Protein AF-A0A7S2DPK4-F1 (afdb_monomer)

Sol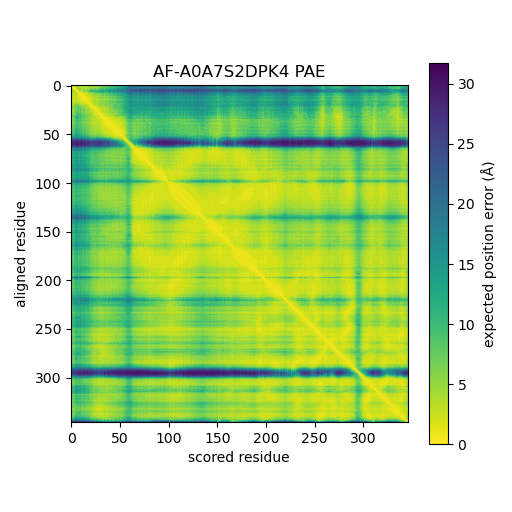vent-accessible surface area (backbone atoms only — not comparable to full-atom values): 19590 Å² total; per-residue (Å²): 140,78,86,80,90,65,95,48,69,67,55,52,49,59,52,57,72,69,49,71,96,72,78,61,48,57,81,68,43,27,48,73,52,54,60,55,54,51,52,50,53,53,50,52,51,54,53,50,52,53,63,71,68,50,72,92,83,77,73,100,57,101,62,86,47,72,63,55,56,39,48,53,51,42,53,56,50,60,76,66,53,75,80,84,76,51,73,64,63,52,53,53,33,38,49,74,76,66,35,92,38,50,56,48,49,46,50,51,55,49,50,57,51,48,42,54,38,52,50,52,51,51,52,51,49,51,51,41,53,35,28,74,70,69,76,42,80,82,41,75,70,44,49,45,37,55,53,22,50,63,71,41,29,63,31,68,74,56,34,68,68,58,73,55,86,49,72,24,36,68,60,42,49,50,51,53,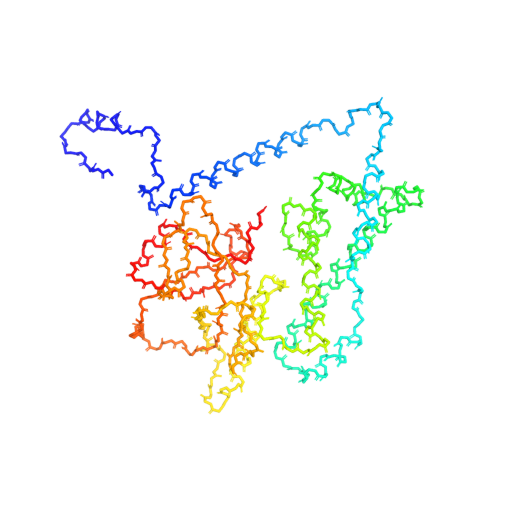46,52,26,49,48,55,55,50,46,33,55,73,79,37,85,65,38,58,40,55,53,58,54,43,90,53,50,53,62,45,53,52,21,40,38,52,50,36,29,60,74,37,50,91,74,65,51,52,70,89,51,41,39,81,39,48,47,73,45,85,46,47,71,92,72,56,83,66,48,58,100,63,43,44,31,31,35,64,36,28,24,32,55,27,27,65,36,67,90,79,62,26,58,40,80,44,57,90,87,49,63,66,28,71,42,54,24,31,39,40,31,57,37,70,60,76,89,64,95,72,75,95,63,79,54,58,31,79,31,48,26,21,53,31,73,65,83,42,81,91,30,51,60,52,70,40,54,38,42,31,90,65,64,51,66,57,45,59,46,26,59,40,29,36,22,34,34,89,61,96

Sequence (346 aa):
YRIPVGHEVEAYRKYIERLPLIDAPALFGLHANADIVFRTRQTAMVLGTVLDVQPKQGGGGGGETREDVVLRMVKGLQSKLPTNYKADDVREAIKRLGGAKPLNICLQQEVDRLQKVLSVVRASLSNLSLAIAGTIVMSPDVTDALDKLFMARVPASWTKVSQLDAPNTGVWFTNIVQRADQLTSWLVQGRPATFWLTGFFNPQGFLTANRQEVCRKHAKESWALDDVINASDVLRQEKEEVRKGPDEGCYFHGLYLEGAKWDKAGNKLADSDPKVLFAPLPVLHVTGQLAPVGGGGGGAPTYKCPCYKNPKRTGLNFIFPVELRTEEAPSKWILRGVCLLTSTDS

Secondary structure (DSSP, 8-state):
------SSHHHHHHHHHTS-SS--GGGGT--THHHHHHHHHHHHHHHHHHHHHS-SS---SSS--HHHHHHHHHHHHHHHPPPPPPHHHHHHHHHHTTSS-HHHHHHHHHHHHHHHHHHHHHHHHHHHHHHHTTSS---HHHHHHHHHHHTTPPPHHHHHHH----SSHHHHHHHHHHHHHHHHHHHHH-S-SEEEGGG-S-HHHHHHHHHHHHHHHTGGGT--GGGEEEEEEE-S--GGG--S--SSSEEEE-EEEESEEEETTTTEEEEPPTT--EEEE-PEEEEEEEPPSSS--SPPPEEEEEEESSS---GGGEEEEEEEE-SS-HHHHHHTT-EEES----

Nearest PDB structures (foldseek):
  8glv-assembly1_Kg  TM=9.350E-01  e=1.514E-25  Chlamydomonas reinhardtii
  8j07-assembly1_k9  TM=9.226E-01  e=1.985E-25  Homo sapiens
  7k5b-assembly1_C  TM=9.130E-01  e=2.117E-21  Tetrahymena thermophila
  8bx8-assembly1_B  TM=8.820E-01  e=2.931E-21  Tetrahymena thermophila
  7k5b-assembly1_B  TM=8.820E-01  e=2.931E-21  Tetrahymena thermophila

Mean predicted aligned error: 6.8 Å

Radius of gyration: 25.05 Å; Cα contacts (8 Å, |Δi|>4): 480; chains: 1; bounding box: 71×51×76 Å

Structure (mmCIF, N/CA/C/O backbone):
data_AF-A0A7S2DPK4-F1
#
_entry.id   AF-A0A7S2DPK4-F1
#
loop_
_atom_site.group_PDB
_atom_site.id
_atom_site.type_symbol
_atom_site.label_atom_id
_atom_site.label_alt_id
_atom_site.label_comp_id
_atom_site.label_asym_id
_atom_site.label_entity_id
_atom_site.label_seq_id
_atom_site.pdbx_PDB_ins_code
_atom_site.Cartn_x
_atom_site.Cartn_y
_atom_site.Cartn_z
_atom_site.occupancy
_atom_site.B_iso_or_equiv
_atom_site.auth_seq_id
_atom_site.auth_comp_id
_atom_site.auth_asym_id
_atom_site.auth_atom_id
_atom_site.pdbx_PDB_model_num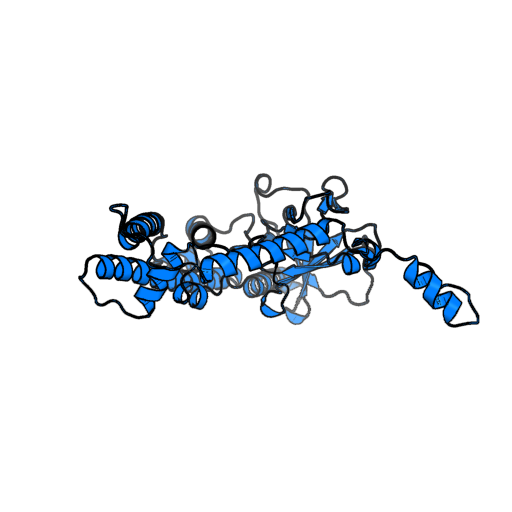
ATOM 1 N N . TYR A 1 1 ? 2.075 10.903 -36.196 1.00 83.31 1 TYR A N 1
ATOM 2 C CA . TYR A 1 1 ? 2.036 11.897 -37.292 1.00 83.31 1 TYR A CA 1
ATOM 3 C C . TYR A 1 1 ? 3.377 11.975 -37.999 1.00 83.31 1 TYR A C 1
ATOM 5 O O . TYR A 1 1 ? 4.357 11.481 -37.456 1.00 83.31 1 TYR A O 1
ATOM 13 N N . ARG A 1 2 ? 3.425 12.537 -39.211 1.00 83.62 2 ARG A N 1
ATOM 14 C CA . ARG A 1 2 ? 4.673 12.801 -39.952 1.00 83.62 2 ARG A CA 1
ATOM 15 C C . ARG A 1 2 ? 4.959 14.301 -39.984 1.00 83.62 2 ARG A C 1
ATOM 17 O O . ARG A 1 2 ? 4.024 15.089 -39.847 1.00 83.62 2 ARG A O 1
ATOM 24 N N . ILE A 1 3 ? 6.220 14.678 -40.172 1.00 83.88 3 ILE A N 1
ATOM 25 C CA . ILE A 1 3 ? 6.599 16.073 -40.418 1.00 83.88 3 ILE A CA 1
ATOM 26 C C . ILE A 1 3 ? 6.214 16.393 -41.873 1.00 83.88 3 ILE A C 1
ATOM 28 O O . ILE A 1 3 ? 6.704 15.703 -42.772 1.00 83.88 3 ILE A O 1
ATOM 32 N N . PRO A 1 4 ? 5.305 17.353 -42.130 1.00 85.44 4 PRO A N 1
ATOM 33 C CA . PRO A 1 4 ? 4.956 17.733 -43.493 1.00 85.44 4 PRO A CA 1
ATOM 34 C C . PRO A 1 4 ? 6.155 18.401 -44.173 1.00 85.44 4 PRO A C 1
ATOM 36 O O . PRO A 1 4 ? 6.870 19.188 -43.557 1.00 85.44 4 PRO A O 1
ATOM 39 N N . VAL A 1 5 ? 6.369 18.082 -45.448 1.00 82.94 5 VAL A N 1
ATOM 40 C CA . VAL A 1 5 ? 7.431 18.685 -46.260 1.00 82.94 5 VAL A CA 1
ATOM 41 C C . VAL A 1 5 ? 6.814 19.828 -47.057 1.00 82.94 5 VAL A C 1
ATOM 43 O O . VAL A 1 5 ? 5.992 19.596 -47.942 1.00 82.94 5 VAL A O 1
ATOM 46 N N . GLY A 1 6 ? 7.179 21.061 -46.716 1.00 80.88 6 GLY A N 1
ATOM 47 C CA . GLY A 1 6 ? 6.708 22.264 -47.396 1.00 80.88 6 GLY A CA 1
ATOM 48 C C . GLY A 1 6 ? 7.681 23.427 -47.224 1.00 80.88 6 GLY A C 1
ATOM 49 O O . GLY A 1 6 ? 8.398 23.505 -46.228 1.00 80.88 6 GLY A O 1
ATOM 50 N N . HIS A 1 7 ? 7.706 24.334 -48.198 1.00 84.88 7 HIS A N 1
ATOM 51 C CA . HIS A 1 7 ? 8.547 25.538 -48.164 1.00 84.88 7 HIS A CA 1
ATOM 52 C C . HIS A 1 7 ? 7.780 26.787 -47.699 1.00 84.88 7 HIS A C 1
ATOM 54 O O . HIS A 1 7 ? 8.395 27.798 -47.378 1.00 84.88 7 HIS A O 1
ATOM 60 N N . GLU A 1 8 ? 6.448 26.706 -47.612 1.00 90.44 8 GLU A N 1
ATOM 61 C CA . GLU A 1 8 ? 5.562 27.813 -47.244 1.00 90.44 8 GLU A CA 1
ATOM 62 C C . GLU A 1 8 ? 4.713 27.469 -46.017 1.00 90.44 8 GLU A C 1
ATOM 64 O O . GLU A 1 8 ? 4.249 26.336 -45.864 1.00 90.44 8 GLU A O 1
ATOM 69 N N . VAL A 1 9 ? 4.455 28.470 -45.169 1.00 88.88 9 VAL A N 1
ATOM 70 C CA . VAL A 1 9 ? 3.669 28.342 -43.925 1.00 88.88 9 VAL A CA 1
ATOM 71 C C . VAL A 1 9 ? 2.278 27.752 -44.180 1.00 88.88 9 VAL A C 1
ATOM 73 O O . VAL A 1 9 ? 1.792 26.936 -43.397 1.00 88.88 9 VAL A O 1
ATOM 76 N N . GLU A 1 10 ? 1.660 28.100 -45.307 1.00 90.38 10 GLU A N 1
ATOM 77 C CA . GLU A 1 10 ? 0.320 27.642 -45.676 1.00 90.38 10 GLU A CA 1
ATOM 78 C C . GLU A 1 10 ? 0.244 26.115 -45.861 1.00 90.38 10 GLU A C 1
ATOM 80 O O . GLU A 1 10 ? -0.764 25.489 -45.530 1.00 90.38 10 GLU A O 1
ATOM 85 N N . ALA A 1 11 ? 1.331 25.482 -46.317 1.00 85.62 11 ALA A N 1
ATOM 86 C CA . ALA A 1 11 ? 1.405 24.028 -46.444 1.00 85.62 11 ALA A CA 1
ATOM 87 C C . ALA A 1 11 ? 1.412 23.332 -45.070 1.00 85.62 11 ALA A C 1
ATOM 89 O O . ALA A 1 11 ? 0.744 22.311 -44.890 1.00 85.62 11 ALA A O 1
ATOM 90 N N . TYR A 1 12 ? 2.109 23.910 -44.084 1.00 89.75 12 TYR A N 1
ATOM 91 C CA . TYR A 1 12 ? 2.095 23.423 -42.701 1.00 89.75 12 TYR A CA 1
ATOM 92 C C . TYR A 1 12 ? 0.719 23.620 -42.060 1.00 89.75 12 TYR A C 1
ATOM 94 O O . TYR A 1 12 ? 0.207 22.703 -41.419 1.00 89.75 12 TYR A O 1
ATOM 102 N N . ARG A 1 13 ? 0.083 24.778 -42.288 1.00 90.12 13 ARG A N 1
ATOM 103 C CA . ARG A 1 13 ? -1.250 25.093 -41.756 1.00 90.12 13 ARG A CA 1
ATOM 104 C C . ARG A 1 13 ? -2.314 24.121 -42.263 1.00 90.12 13 ARG A C 1
ATOM 106 O O . ARG A 1 13 ? -2.993 23.495 -41.455 1.00 90.12 13 ARG A O 1
ATOM 113 N N . LYS A 1 14 ? -2.374 23.896 -43.580 1.00 89.38 14 LYS A N 1
ATOM 114 C CA . LYS A 1 14 ? -3.298 22.925 -44.192 1.00 89.38 14 LYS A CA 1
ATOM 115 C C . LYS A 1 14 ? -3.069 21.495 -43.709 1.00 89.38 14 LYS A C 1
ATOM 117 O O . LYS A 1 14 ? -4.009 20.707 -43.686 1.00 89.38 14 LYS A O 1
ATOM 122 N N . TYR A 1 15 ? -1.837 21.127 -43.353 1.00 89.31 15 TYR A N 1
ATOM 123 C CA . TYR A 1 15 ? -1.561 19.815 -42.770 1.00 89.31 15 TYR A CA 1
ATOM 124 C C . TYR A 1 15 ? -2.069 19.713 -41.327 1.00 89.31 15 TYR A C 1
ATOM 126 O O . TYR A 1 15 ? -2.700 18.715 -40.993 1.00 89.31 15 TYR A O 1
ATOM 134 N N . ILE A 1 16 ? -1.849 20.741 -40.500 1.00 88.88 16 ILE A N 1
ATOM 135 C CA . ILE A 1 16 ? -2.359 20.795 -39.120 1.00 88.88 16 ILE A CA 1
ATOM 136 C C . ILE A 1 16 ? -3.891 20.749 -39.111 1.00 88.88 16 ILE A C 1
ATOM 138 O O . ILE A 1 16 ? -4.466 19.991 -38.341 1.00 88.88 16 ILE A O 1
ATOM 142 N N . GLU A 1 17 ? -4.553 21.479 -40.011 1.00 90.19 17 GLU A N 1
ATOM 143 C CA . GLU A 1 17 ? -6.020 21.487 -40.137 1.00 90.19 17 GLU A CA 1
ATOM 144 C C . GLU A 1 17 ? -6.612 20.129 -40.552 1.00 90.19 17 GLU A C 1
ATOM 146 O O . GLU A 1 17 ? -7.790 19.872 -40.315 1.00 90.19 17 GLU A O 1
ATOM 151 N N . ARG A 1 18 ? -5.812 19.235 -41.151 1.00 88.50 18 ARG A N 1
ATOM 152 C CA . ARG A 1 18 ? -6.227 17.856 -41.471 1.00 88.50 18 ARG A CA 1
ATOM 153 C C . ARG A 1 18 ? -6.086 16.895 -40.294 1.00 88.50 18 ARG A C 1
ATOM 155 O O . ARG A 1 18 ? -6.581 15.771 -40.386 1.00 88.50 18 ARG A O 1
ATOM 162 N N . LEU A 1 19 ? -5.371 17.276 -39.236 1.00 89.31 19 LEU A N 1
ATOM 163 C CA . LEU A 1 19 ? -5.224 16.431 -38.058 1.00 89.31 19 LEU A CA 1
ATOM 164 C C . LEU A 1 19 ? -6.539 16.409 -37.266 1.00 89.31 19 LEU A C 1
ATOM 166 O O . LEU A 1 19 ? -7.262 17.407 -37.232 1.00 89.31 19 LEU A O 1
ATOM 170 N N . PRO A 1 20 ? -6.881 15.273 -36.638 1.00 88.31 20 PRO A N 1
ATOM 171 C CA . PRO A 1 20 ? -8.062 15.206 -35.795 1.00 88.31 20 PRO A CA 1
ATOM 172 C C . PRO A 1 20 ? -7.923 16.168 -34.610 1.00 88.31 20 PRO A C 1
ATOM 174 O O . PRO A 1 20 ? -6.847 16.325 -34.043 1.00 88.31 20 PRO A O 1
ATOM 177 N N . LEU A 1 21 ? -9.039 16.774 -34.198 1.00 85.88 21 LEU A N 1
ATOM 178 C CA . LEU A 1 21 ? -9.075 17.656 -33.025 1.00 85.88 21 LEU A CA 1
ATOM 179 C C . LEU A 1 21 ? -8.808 16.896 -31.711 1.00 85.88 21 LEU A C 1
ATOM 181 O O . LEU A 1 21 ? -8.413 17.490 -30.713 1.00 85.88 21 LEU A O 1
ATOM 185 N N . ILE A 1 22 ? -9.062 15.583 -31.710 1.00 84.06 22 ILE A N 1
ATOM 186 C CA . ILE A 1 22 ? -8.881 14.696 -30.561 1.00 84.06 22 ILE A CA 1
ATOM 187 C C . ILE A 1 22 ? -7.875 13.614 -30.948 1.00 84.06 22 ILE A C 1
ATOM 189 O O . ILE A 1 22 ? -8.163 12.750 -31.778 1.00 84.06 22 ILE A O 1
ATOM 193 N N . ASP A 1 23 ? -6.708 13.656 -30.313 1.00 86.50 23 ASP A N 1
ATOM 194 C CA . ASP A 1 23 ? -5.660 12.656 -30.481 1.00 86.50 23 ASP A CA 1
ATOM 195 C C . ASP A 1 23 ? -5.949 11.387 -29.671 1.00 86.50 23 ASP A C 1
ATOM 197 O O . ASP A 1 23 ? -6.423 11.432 -28.534 1.00 86.50 23 ASP A O 1
ATOM 201 N N . ALA A 1 24 ? -5.604 10.229 -30.236 1.00 85.31 24 ALA A N 1
ATOM 202 C CA . ALA A 1 24 ? -5.663 8.968 -29.506 1.00 85.31 24 ALA A CA 1
ATOM 203 C C . ALA A 1 24 ? -4.522 8.882 -28.468 1.00 85.31 24 ALA A C 1
ATOM 205 O O . ALA A 1 24 ? -3.383 9.226 -28.798 1.00 85.31 24 ALA A O 1
ATOM 206 N N . PRO A 1 25 ? -4.751 8.315 -27.263 1.00 84.69 25 PRO A N 1
ATOM 207 C CA . PRO A 1 25 ? -3.709 8.170 -26.237 1.00 84.69 25 PRO A CA 1
ATOM 208 C C . PRO A 1 25 ? -2.442 7.448 -26.723 1.00 84.69 25 PRO A C 1
ATOM 210 O O . PRO A 1 25 ? -1.331 7.782 -26.310 1.00 84.69 25 PRO A O 1
ATOM 213 N N . ALA A 1 26 ? -2.599 6.507 -27.659 1.00 83.19 26 ALA A N 1
ATOM 214 C CA . ALA A 1 26 ? -1.501 5.747 -28.253 1.00 83.19 26 ALA A CA 1
ATOM 215 C C . ALA A 1 26 ? -0.447 6.627 -28.947 1.00 83.19 26 ALA A C 1
ATOM 217 O O . ALA A 1 26 ? 0.719 6.244 -29.001 1.00 83.19 26 ALA A O 1
ATOM 218 N N . LEU A 1 27 ? -0.825 7.816 -29.434 1.00 84.38 27 LEU A N 1
ATOM 219 C CA . LEU A 1 27 ? 0.109 8.769 -30.038 1.00 84.38 27 LEU A CA 1
ATOM 220 C C . LEU A 1 27 ? 1.163 9.257 -29.034 1.00 84.38 27 LEU A C 1
ATOM 222 O O . LEU A 1 27 ? 2.311 9.488 -29.404 1.00 84.38 27 LEU A O 1
ATOM 226 N N . PHE A 1 28 ? 0.780 9.363 -27.764 1.00 84.12 28 PHE A N 1
ATOM 227 C CA . PHE A 1 28 ? 1.659 9.743 -26.659 1.00 84.12 28 PHE A CA 1
ATOM 228 C C . PHE A 1 28 ? 2.330 8.525 -26.007 1.00 84.12 28 PHE A C 1
ATOM 230 O O . PHE A 1 28 ? 2.948 8.644 -24.954 1.00 84.12 28 PHE A O 1
ATOM 237 N N . GLY A 1 29 ? 2.188 7.339 -26.609 1.00 82.56 29 GLY A N 1
ATOM 238 C CA . GLY A 1 29 ? 2.663 6.074 -26.054 1.00 82.56 29 GLY A CA 1
ATOM 239 C C . GLY A 1 29 ? 1.836 5.559 -24.872 1.00 82.56 29 GLY A C 1
ATOM 240 O O . GLY A 1 29 ? 2.237 4.585 -24.239 1.00 82.56 29 GLY A O 1
ATOM 241 N N . LEU A 1 30 ? 0.677 6.166 -24.590 1.00 84.69 30 LEU A N 1
ATOM 242 C CA . LEU A 1 30 ? -0.237 5.731 -23.538 1.00 84.69 30 LEU A CA 1
ATOM 243 C C . LEU A 1 30 ? -1.149 4.603 -24.024 1.00 84.69 30 LEU A C 1
ATOM 245 O O . LEU A 1 30 ? -1.501 4.502 -25.200 1.00 84.69 30 LEU A O 1
ATOM 249 N N . HIS A 1 31 ? -1.593 3.764 -23.092 1.00 86.38 31 HIS A N 1
ATOM 250 C CA . HIS A 1 31 ? -2.619 2.772 -23.388 1.00 86.38 31 HIS A CA 1
ATOM 251 C C . HIS A 1 31 ? -3.993 3.436 -23.598 1.00 86.38 31 HIS A C 1
ATOM 253 O O . HIS A 1 31 ? -4.288 4.463 -22.988 1.00 86.38 31 HIS A O 1
ATOM 259 N N . ALA A 1 32 ? -4.877 2.818 -24.391 1.00 85.06 32 ALA A N 1
ATOM 260 C CA . ALA A 1 32 ? -6.233 3.327 -24.642 1.00 85.06 32 ALA A CA 1
ATOM 261 C C . ALA A 1 32 ? -7.056 3.530 -23.353 1.00 85.06 32 ALA A C 1
ATOM 263 O O . ALA A 1 32 ? -7.917 4.405 -23.288 1.00 85.06 32 ALA A O 1
ATOM 264 N N . ASN A 1 33 ? -6.743 2.774 -22.296 1.00 86.00 33 ASN A N 1
ATOM 265 C CA . ASN A 1 33 ? -7.384 2.911 -20.986 1.00 86.00 33 ASN A CA 1
ATOM 266 C C . ASN A 1 33 ? -7.117 4.273 -20.312 1.00 86.00 33 ASN A C 1
ATOM 268 O O . ASN A 1 33 ? -7.876 4.650 -19.422 1.00 86.00 33 ASN A O 1
ATOM 272 N N . ALA A 1 34 ? -6.096 5.031 -20.732 1.00 84.19 34 ALA A N 1
ATOM 273 C CA . ALA A 1 34 ? -5.800 6.349 -20.170 1.00 84.19 34 ALA A CA 1
ATOM 274 C C . ALA A 1 34 ? -6.971 7.338 -20.332 1.00 84.19 34 ALA A C 1
ATOM 276 O O . ALA A 1 34 ? -7.247 8.109 -19.414 1.00 84.19 34 ALA A O 1
ATOM 277 N N . ASP A 1 35 ? -7.708 7.270 -21.448 1.00 85.31 35 ASP A N 1
ATOM 278 C CA . ASP A 1 35 ? -8.891 8.118 -21.664 1.00 85.31 35 ASP A CA 1
ATOM 279 C C . ASP A 1 35 ? -10.019 7.776 -20.671 1.00 85.31 35 ASP A C 1
ATOM 281 O O . ASP A 1 35 ? -10.666 8.662 -20.113 1.00 85.31 35 ASP A O 1
ATOM 285 N N . ILE A 1 36 ? -10.201 6.486 -20.357 1.00 85.94 36 ILE A N 1
ATOM 286 C CA . ILE A 1 36 ? -11.184 6.025 -19.363 1.00 85.94 36 ILE A CA 1
ATOM 287 C C . ILE A 1 36 ? -10.830 6.563 -17.970 1.00 85.94 36 ILE A C 1
ATOM 289 O O . ILE A 1 36 ? -11.705 7.086 -17.276 1.00 85.94 36 ILE A O 1
ATOM 293 N N . VAL A 1 37 ? -9.558 6.469 -17.562 1.00 83.31 37 VAL A N 1
ATOM 294 C CA . VAL A 1 37 ? -9.079 7.005 -16.272 1.00 83.31 37 VAL A CA 1
ATOM 295 C C . VAL A 1 37 ? -9.333 8.509 -16.185 1.00 83.31 37 VAL A C 1
ATOM 297 O O . VAL A 1 37 ? -9.884 8.989 -15.191 1.00 83.31 37 VAL A O 1
ATOM 300 N N . PHE A 1 38 ? -8.982 9.250 -17.240 1.00 85.06 38 PHE A N 1
ATOM 301 C CA . PHE A 1 38 ? -9.178 10.695 -17.303 1.00 85.06 38 PHE A CA 1
ATOM 302 C C . PHE A 1 38 ? -10.658 11.078 -17.145 1.00 85.06 38 PHE A C 1
ATOM 304 O O . PHE A 1 38 ? -11.005 11.858 -16.253 1.00 85.06 38 PHE A O 1
ATOM 311 N N . ARG A 1 39 ? -11.549 10.463 -17.935 1.00 86.81 39 ARG A N 1
ATOM 312 C CA . ARG A 1 39 ? -12.997 10.734 -17.880 1.00 86.81 39 ARG A CA 1
ATOM 313 C C . ARG A 1 39 ? -13.620 10.341 -16.544 1.00 86.81 39 ARG A C 1
ATOM 315 O O . ARG A 1 39 ? -14.474 11.064 -16.031 1.00 86.81 39 ARG A O 1
ATOM 322 N N . THR A 1 40 ? -13.177 9.232 -15.953 1.00 87.06 40 THR A N 1
ATOM 323 C CA . THR A 1 40 ? -13.655 8.773 -14.638 1.00 87.06 40 THR A CA 1
ATOM 324 C C . THR A 1 40 ? -13.290 9.782 -13.553 1.00 87.06 40 THR A C 1
ATOM 326 O O . THR A 1 40 ? -14.142 10.171 -12.757 1.00 87.06 40 THR A O 1
ATOM 329 N N . ARG A 1 41 ? -12.050 10.287 -13.563 1.00 85.06 41 ARG A N 1
ATOM 330 C CA . ARG A 1 41 ? -11.595 11.308 -12.611 1.00 85.06 41 ARG A CA 1
ATOM 331 C C . ARG A 1 41 ? -12.337 12.632 -12.779 1.00 85.06 41 ARG A C 1
ATOM 333 O O . ARG A 1 41 ? -12.717 13.241 -11.781 1.00 85.06 41 ARG A O 1
ATOM 340 N N . GLN A 1 42 ? -12.565 13.068 -14.017 1.00 88.00 42 GLN A N 1
ATOM 341 C CA . GLN A 1 42 ? -13.338 14.281 -14.291 1.00 88.00 42 GLN A CA 1
ATOM 342 C C . GLN A 1 42 ? -14.787 14.136 -13.805 1.00 88.00 42 GLN A C 1
ATOM 344 O O . GLN A 1 42 ? -15.310 15.035 -13.154 1.00 88.00 42 GLN A O 1
ATOM 349 N N . THR A 1 43 ? -15.408 12.979 -14.044 1.00 90.38 43 THR A N 1
ATOM 350 C CA . THR A 1 43 ? -16.770 12.682 -13.574 1.00 90.38 43 THR A CA 1
ATOM 351 C C . THR A 1 43 ? -16.844 12.685 -12.048 1.00 90.38 43 THR A C 1
ATOM 353 O O . THR A 1 43 ? -17.727 13.323 -11.480 1.00 90.38 43 THR A O 1
ATOM 356 N N . ALA A 1 44 ? -15.890 12.041 -11.369 1.00 86.38 44 ALA A N 1
ATOM 357 C CA . ALA A 1 44 ? -15.819 12.031 -9.910 1.00 86.38 44 ALA A CA 1
ATOM 358 C C . ALA A 1 44 ? -15.660 13.445 -9.325 1.00 86.38 44 ALA A C 1
ATOM 360 O O . ALA A 1 44 ? -16.290 13.768 -8.321 1.00 86.38 44 ALA A O 1
ATOM 361 N N . MET A 1 45 ? -14.866 14.304 -9.975 1.00 87.56 45 MET A N 1
ATOM 362 C CA . MET A 1 45 ? -14.706 15.704 -9.575 1.00 87.56 45 MET A CA 1
ATOM 363 C C . MET A 1 45 ? -16.024 16.476 -9.688 1.00 87.56 45 MET A C 1
ATOM 365 O O . MET A 1 45 ? -16.427 17.126 -8.728 1.00 87.56 45 MET A O 1
ATOM 369 N N . VAL A 1 46 ? -16.724 16.349 -10.821 1.00 92.38 46 VAL A N 1
ATOM 370 C CA . VAL A 1 46 ? -18.023 17.005 -11.044 1.00 92.38 46 VAL A CA 1
ATOM 371 C C . VAL A 1 46 ? -19.057 16.539 -10.018 1.00 92.38 46 VAL A C 1
ATOM 373 O O . VAL A 1 46 ? -19.699 17.369 -9.379 1.00 92.38 46 VAL A O 1
ATOM 376 N N . LEU A 1 47 ? -19.190 15.226 -9.808 1.00 89.19 47 LEU A N 1
ATOM 377 C CA . LEU A 1 47 ? -20.120 14.671 -8.819 1.00 89.19 47 LEU A CA 1
ATOM 378 C C . LEU A 1 47 ? -19.776 15.117 -7.392 1.00 89.19 47 LEU A C 1
ATOM 380 O O . LEU A 1 47 ? -20.674 15.436 -6.616 1.00 89.19 47 LEU A O 1
ATOM 384 N N . GLY A 1 48 ? -18.484 15.189 -7.056 1.00 85.38 48 GLY A N 1
ATOM 385 C CA . GLY A 1 48 ? -18.015 15.717 -5.777 1.00 85.38 48 GLY A CA 1
ATOM 386 C C . GLY A 1 48 ? -18.456 17.163 -5.550 1.00 85.38 48 GLY A C 1
ATOM 387 O O . GLY A 1 48 ? -19.009 17.469 -4.496 1.00 85.38 48 GLY A O 1
ATOM 388 N N . THR A 1 49 ? -18.297 18.026 -6.559 1.00 87.62 49 THR A N 1
ATOM 389 C CA . THR A 1 49 ? -18.752 19.423 -6.501 1.00 87.62 49 THR A CA 1
ATOM 390 C C . THR A 1 49 ? -20.270 19.531 -6.360 1.00 87.62 49 THR A C 1
ATOM 392 O O . THR A 1 49 ? -20.745 20.344 -5.572 1.00 87.62 49 THR A O 1
ATOM 395 N N . VAL A 1 50 ? -21.042 18.699 -7.066 1.00 88.12 50 VAL A N 1
ATOM 396 C CA . VAL A 1 50 ? -22.510 18.678 -6.935 1.00 88.12 50 VAL A CA 1
ATOM 397 C C . VAL A 1 50 ? -22.930 18.340 -5.502 1.00 88.12 50 VAL A C 1
ATOM 399 O O . VAL A 1 50 ? -23.767 19.038 -4.932 1.00 88.12 50 VAL A O 1
ATOM 402 N N . LEU A 1 51 ? -22.314 17.319 -4.896 1.00 83.19 51 LEU A N 1
ATOM 403 C CA . LEU A 1 51 ? -22.584 16.935 -3.506 1.00 83.19 51 LEU A CA 1
ATOM 404 C C . LEU A 1 51 ? -22.193 18.026 -2.501 1.00 83.19 51 LEU A C 1
ATOM 406 O O . LEU A 1 51 ? -22.859 18.179 -1.481 1.00 83.19 51 LEU A O 1
ATOM 410 N N . ASP A 1 52 ? -21.127 18.781 -2.773 1.00 81.19 52 ASP A N 1
ATOM 411 C CA . ASP A 1 52 ? -20.664 19.856 -1.888 1.00 81.19 52 ASP A CA 1
ATOM 412 C C . ASP A 1 52 ? -21.582 21.094 -1.921 1.00 81.19 52 ASP A C 1
ATOM 414 O O . ASP A 1 52 ? -21.674 21.809 -0.923 1.00 81.19 52 ASP A O 1
ATOM 418 N N . VAL A 1 53 ? -22.274 21.340 -3.041 1.00 85.44 53 VAL A N 1
ATOM 419 C CA . VAL A 1 53 ? -23.207 22.473 -3.221 1.00 85.44 53 VAL A CA 1
ATOM 420 C C . VAL A 1 53 ? -24.637 22.132 -2.773 1.00 85.44 53 VAL A C 1
ATOM 422 O O . VAL A 1 53 ? -25.448 23.032 -2.550 1.00 85.44 53 VAL A O 1
ATOM 425 N N . GLN A 1 54 ? -24.968 20.849 -2.608 1.00 79.19 54 GLN A N 1
ATOM 426 C CA . GLN A 1 54 ? -26.310 20.424 -2.211 1.00 79.19 54 GLN A CA 1
ATOM 427 C C . GLN A 1 54 ? -26.686 20.978 -0.816 1.00 79.19 54 GLN A C 1
ATOM 429 O O . GLN A 1 54 ? -25.908 20.835 0.133 1.00 79.19 54 GLN A O 1
ATOM 434 N N . PRO A 1 55 ? -27.877 21.594 -0.643 1.00 74.88 55 PRO A N 1
ATOM 435 C CA . PRO A 1 55 ? -28.300 22.130 0.647 1.00 74.88 55 PRO A CA 1
ATOM 436 C C . PRO A 1 55 ? -28.384 21.016 1.697 1.00 74.88 55 PRO A C 1
ATOM 438 O O . PRO A 1 55 ? -29.178 20.084 1.583 1.00 74.88 55 PRO A O 1
ATOM 441 N N . LYS A 1 56 ? -27.557 21.134 2.742 1.00 67.12 56 LYS A N 1
ATOM 442 C CA . LYS A 1 56 ? -27.427 20.141 3.826 1.00 67.12 56 LYS A CA 1
ATOM 443 C C . LYS A 1 56 ? -28.641 20.086 4.766 1.00 67.12 56 LYS A C 1
ATOM 445 O O . LYS A 1 56 ? -28.779 19.137 5.530 1.00 67.12 56 LYS A O 1
ATOM 450 N N . GLN A 1 57 ? -29.504 21.100 4.712 1.00 57.97 57 GLN A N 1
ATOM 451 C CA . GLN A 1 57 ? -30.794 21.179 5.398 1.00 57.97 57 GLN A CA 1
ATOM 452 C C . GLN A 1 57 ? -31.868 21.437 4.340 1.00 57.97 57 GLN A C 1
ATOM 454 O O . GLN A 1 57 ? -32.152 22.577 3.987 1.00 57.97 57 GLN A O 1
ATOM 459 N N . GLY A 1 58 ? -32.418 20.369 3.772 1.00 48.69 58 GLY A N 1
ATOM 460 C CA . GLY A 1 58 ? -33.412 20.458 2.707 1.00 48.69 58 GLY A CA 1
ATOM 461 C C . GLY A 1 58 ? -34.337 19.254 2.729 1.00 48.69 58 GLY A C 1
ATOM 462 O O . GLY A 1 58 ? -34.229 18.382 1.876 1.00 48.69 58 GLY A O 1
ATOM 463 N N . GLY A 1 59 ? -35.217 19.186 3.729 1.00 50.50 59 GLY A N 1
ATOM 464 C CA . GLY A 1 59 ? -36.236 18.141 3.817 1.00 50.50 59 GLY A CA 1
ATOM 465 C C . GLY A 1 59 ? -36.960 18.130 5.158 1.00 50.50 59 GLY A C 1
ATOM 466 O O . GLY A 1 59 ? -36.615 17.353 6.037 1.00 50.50 59 GLY A O 1
ATOM 467 N N . GLY A 1 60 ? -37.977 18.981 5.314 1.00 47.41 60 GLY A N 1
ATOM 468 C CA . GLY A 1 60 ? -38.925 18.942 6.435 1.00 47.41 60 GLY A CA 1
ATOM 469 C C . GLY A 1 60 ? -39.959 17.818 6.292 1.00 47.41 60 GLY A C 1
ATOM 470 O O . GLY A 1 60 ? -41.156 18.086 6.292 1.00 47.41 60 GLY A O 1
ATOM 471 N N . GLY A 1 61 ? -39.511 16.575 6.116 1.00 52.78 61 GLY A N 1
ATOM 472 C CA . GLY A 1 61 ? -40.368 15.387 6.058 1.00 52.78 61 GLY A CA 1
ATOM 473 C C . GLY A 1 61 ? -39.905 14.366 7.091 1.00 52.78 61 GLY A C 1
ATOM 474 O O . GLY A 1 61 ? -38.703 14.200 7.255 1.00 52.78 61 GLY A O 1
ATOM 475 N N . GLY A 1 62 ? -40.840 13.713 7.790 1.00 57.12 62 GLY A N 1
ATOM 476 C CA . GLY A 1 62 ? -40.607 12.796 8.920 1.00 57.12 62 GLY A CA 1
ATOM 477 C C . GLY A 1 62 ? -39.875 11.484 8.592 1.00 57.12 62 GLY A C 1
ATOM 478 O O . GLY A 1 62 ? -40.356 10.412 8.947 1.00 57.12 62 GLY A O 1
ATOM 479 N N . GLY A 1 63 ? -38.744 11.565 7.890 1.00 65.75 63 GLY A N 1
ATOM 480 C CA . GLY A 1 63 ? -37.787 10.482 7.686 1.00 65.75 63 GLY A CA 1
ATOM 481 C C . GLY A 1 63 ? -36.719 10.427 8.783 1.00 65.75 63 GLY A C 1
ATOM 482 O O . GLY A 1 63 ? -36.674 11.273 9.673 1.00 65.75 63 GLY A O 1
ATOM 483 N N . GLU A 1 64 ? -35.863 9.405 8.698 1.00 75.06 64 GLU A N 1
ATOM 484 C CA . GLU A 1 64 ? -34.709 9.202 9.585 1.00 75.06 64 GLU A CA 1
ATOM 485 C C . GLU A 1 64 ? -33.837 10.468 9.621 1.00 75.06 64 GLU A C 1
ATOM 487 O O . GLU A 1 64 ? -33.470 11.005 8.569 1.00 75.06 64 GLU A O 1
ATOM 492 N N . THR A 1 65 ? -33.525 10.964 10.823 1.00 85.75 65 THR A N 1
ATOM 493 C CA . THR A 1 65 ? -32.690 12.161 10.949 1.00 85.75 65 THR A CA 1
ATOM 494 C C . THR A 1 65 ? -31.262 11.855 10.512 1.00 85.75 65 THR A C 1
ATOM 496 O O . THR A 1 65 ? -30.802 10.709 10.482 1.00 85.75 65 THR A O 1
ATOM 499 N N . ARG A 1 66 ? -30.518 12.904 10.176 1.00 86.44 66 ARG A N 1
ATOM 500 C CA . ARG A 1 66 ? -29.101 12.785 9.841 1.00 86.44 66 ARG A CA 1
ATOM 501 C C . ARG A 1 66 ? -28.308 12.148 10.987 1.00 86.44 66 ARG A C 1
ATOM 503 O O . ARG A 1 66 ? -27.415 11.331 10.760 1.00 86.44 66 ARG A O 1
ATOM 510 N N . GLU A 1 67 ? -28.661 12.519 12.206 1.00 90.12 67 GLU A N 1
ATOM 511 C CA . GLU A 1 67 ? -28.123 12.005 13.452 1.00 90.12 67 GLU A CA 1
ATOM 512 C C . GLU A 1 67 ? -28.412 10.507 13.606 1.00 90.12 67 GLU A C 1
ATOM 514 O O . GLU A 1 67 ? -27.495 9.751 13.923 1.00 90.12 67 GLU A O 1
ATOM 519 N N . ASP A 1 68 ? -29.632 10.055 13.301 1.00 90.44 68 ASP A N 1
ATOM 520 C CA . ASP A 1 68 ? -30.013 8.636 13.360 1.00 90.44 68 ASP A CA 1
ATOM 521 C C . ASP A 1 68 ? -29.201 7.782 12.371 1.00 90.44 68 ASP A C 1
ATOM 523 O O . ASP A 1 68 ? -28.656 6.731 12.741 1.00 90.44 68 ASP A O 1
ATOM 527 N N . VAL A 1 69 ? -29.030 8.269 11.132 1.00 91.19 69 VAL A N 1
ATOM 528 C CA . VAL A 1 69 ? -28.207 7.601 10.107 1.00 91.19 69 VAL A CA 1
ATOM 529 C C . VAL A 1 69 ? -26.773 7.431 10.604 1.00 91.19 69 VAL A C 1
ATOM 531 O O . VAL A 1 69 ? -26.217 6.326 10.558 1.00 91.19 69 VAL A O 1
ATOM 534 N N . VAL A 1 70 ? -26.176 8.513 11.107 1.00 93.12 70 VAL A N 1
ATOM 535 C CA . VAL A 1 70 ? -24.804 8.504 11.624 1.00 93.12 70 VAL A CA 1
ATOM 536 C C . VAL A 1 70 ? -24.697 7.607 12.855 1.00 93.12 70 VAL A C 1
ATOM 538 O O . VAL A 1 70 ? -23.747 6.833 12.950 1.00 93.12 70 VAL A O 1
ATOM 541 N N . LEU A 1 71 ? -25.672 7.618 13.764 1.00 94.12 71 LEU A N 1
ATOM 542 C CA . LEU A 1 71 ? -25.660 6.780 14.963 1.00 94.12 71 LEU A CA 1
ATOM 543 C C . LEU A 1 71 ? -25.683 5.284 14.614 1.00 94.12 71 LEU A C 1
ATOM 545 O O . LEU A 1 71 ? -24.951 4.493 15.215 1.00 94.12 71 LEU A O 1
ATOM 549 N N . ARG A 1 72 ? -26.466 4.879 13.607 1.00 93.62 72 ARG A N 1
ATOM 550 C CA . ARG A 1 72 ? -26.448 3.505 13.079 1.00 93.62 72 ARG A CA 1
ATOM 551 C C . ARG A 1 72 ? -25.087 3.148 12.480 1.00 93.62 72 ARG A C 1
ATOM 553 O O . ARG A 1 72 ? -24.571 2.064 12.764 1.00 93.62 72 ARG A O 1
ATOM 560 N N . MET A 1 73 ? -24.484 4.046 11.697 1.00 93.56 73 MET A N 1
ATOM 561 C CA . MET A 1 73 ? -23.129 3.842 11.170 1.00 93.56 73 MET A CA 1
ATOM 562 C C . MET A 1 73 ? -22.114 3.679 12.303 1.00 93.56 73 MET A C 1
ATOM 564 O O . MET A 1 73 ? -21.328 2.735 12.288 1.00 93.56 73 MET A O 1
ATOM 568 N N . VAL A 1 74 ? -22.166 4.545 13.317 1.00 95.12 74 VAL A N 1
ATOM 569 C CA . VAL A 1 74 ? -21.279 4.509 14.483 1.00 95.12 74 VAL A CA 1
ATOM 570 C C . VAL A 1 74 ? -21.391 3.180 15.222 1.00 95.12 74 VAL A C 1
ATOM 572 O O . VAL A 1 74 ? -20.362 2.550 15.463 1.00 95.12 74 VAL A O 1
ATOM 575 N N . LYS A 1 75 ? -22.609 2.700 15.505 1.00 94.94 75 LYS A N 1
ATOM 576 C CA . LYS A 1 75 ? -22.830 1.380 16.125 1.00 94.94 75 LYS A CA 1
ATOM 577 C C . LYS A 1 75 ? -22.211 0.255 15.289 1.00 94.94 75 LYS A C 1
ATOM 579 O O . LYS A 1 75 ? -21.521 -0.613 15.825 1.00 94.94 75 LYS A O 1
ATOM 584 N N . GLY A 1 76 ? -22.398 0.301 13.968 1.00 95.06 76 GLY A N 1
ATOM 585 C CA . GLY A 1 76 ? -21.792 -0.651 13.037 1.00 95.06 76 GLY A CA 1
ATOM 586 C C . GLY A 1 76 ? -20.260 -0.642 13.089 1.00 95.06 76 GLY A C 1
ATOM 587 O O . GLY A 1 76 ? -19.645 -1.702 13.204 1.00 95.06 76 GLY A O 1
ATOM 588 N N . LEU A 1 77 ? -19.642 0.542 13.068 1.00 95.56 77 LEU A N 1
ATOM 589 C CA . LEU A 1 77 ? -18.186 0.700 13.142 1.00 95.56 77 LEU A CA 1
ATOM 590 C C . LEU A 1 77 ? -17.633 0.268 14.506 1.00 95.56 77 LEU A C 1
ATOM 592 O O . LEU A 1 77 ? -16.650 -0.464 14.559 1.00 95.56 77 LEU A O 1
ATOM 596 N N . GLN A 1 78 ? -18.278 0.652 15.610 1.00 95.25 78 GLN A N 1
ATOM 597 C CA . GLN A 1 78 ? -17.866 0.267 16.964 1.00 95.25 78 GLN A CA 1
ATOM 598 C C . GLN A 1 78 ? -17.880 -1.251 17.158 1.00 95.25 78 GLN A C 1
ATOM 600 O O . GLN A 1 78 ? -16.939 -1.789 17.736 1.00 95.25 78 GLN A O 1
ATOM 605 N N . SER A 1 79 ? -18.896 -1.943 16.629 1.00 95.50 79 SER A N 1
ATOM 606 C CA . SER A 1 79 ? -19.013 -3.405 16.750 1.00 95.50 79 SER A CA 1
ATOM 607 C C . SER A 1 79 ? -17.892 -4.178 16.045 1.00 95.50 79 SER A C 1
ATOM 609 O O . SER A 1 79 ? -17.571 -5.295 16.439 1.00 95.50 79 SER A O 1
ATOM 611 N N . LYS A 1 80 ? -17.286 -3.583 15.011 1.00 96.12 80 LYS A N 1
ATOM 612 C CA . LYS A 1 80 ? -16.239 -4.200 14.183 1.00 96.12 80 LYS A CA 1
ATOM 613 C C . LYS A 1 80 ? -14.843 -3.651 14.472 1.00 96.12 80 LYS A C 1
ATOM 615 O O . LYS A 1 80 ? -13.880 -4.076 13.839 1.00 96.12 80 LYS A O 1
ATOM 620 N N . LEU A 1 81 ? -14.723 -2.671 15.368 1.00 95.12 81 LEU A N 1
ATOM 621 C CA . LEU A 1 81 ? -13.451 -2.018 15.641 1.00 95.12 81 LEU A CA 1
ATOM 622 C C . LEU A 1 81 ? -12.532 -2.982 16.413 1.00 95.12 81 LEU A C 1
ATOM 624 O O . LEU A 1 81 ? -12.931 -3.460 17.478 1.00 95.12 81 LEU A O 1
ATOM 628 N N . PRO A 1 82 ? -11.295 -3.231 15.941 1.00 95.06 82 PRO A N 1
ATOM 629 C CA . PRO A 1 82 ? -10.353 -4.105 16.630 1.00 95.06 82 PRO A CA 1
ATOM 630 C C . PRO A 1 82 ? -10.093 -3.660 18.070 1.00 95.06 82 PRO A C 1
ATOM 632 O O . PRO A 1 82 ? -10.080 -2.461 18.378 1.00 95.06 82 PRO A O 1
ATOM 635 N N . THR A 1 83 ? -9.870 -4.623 18.963 1.00 93.62 83 THR A N 1
ATOM 636 C CA . THR A 1 83 ?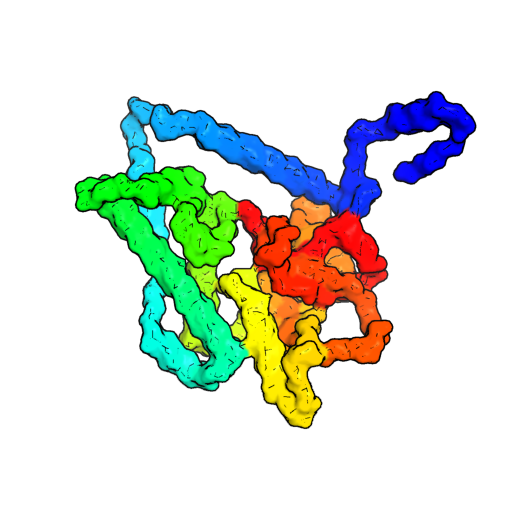 -9.539 -4.359 20.368 1.00 93.62 83 THR A CA 1
ATOM 637 C C . THR A 1 83 ? -8.242 -3.568 20.493 1.00 93.62 83 THR A C 1
ATOM 639 O O . THR A 1 83 ? -7.349 -3.677 19.658 1.00 93.62 83 THR A O 1
ATOM 642 N N . ASN A 1 84 ? -8.130 -2.774 21.558 1.00 94.38 84 ASN A N 1
ATOM 643 C CA . ASN A 1 84 ? -6.886 -2.070 21.847 1.00 94.38 84 ASN A CA 1
ATOM 644 C C . ASN A 1 84 ? -5.759 -3.048 22.179 1.00 94.38 84 ASN A C 1
ATOM 646 O O . ASN A 1 84 ? -5.962 -4.010 22.921 1.00 94.38 84 ASN A O 1
ATOM 650 N N . TYR A 1 85 ? -4.566 -2.734 21.694 1.00 95.44 85 TYR A N 1
ATOM 651 C CA . TYR A 1 85 ? -3.336 -3.401 22.078 1.00 95.44 85 TYR A CA 1
ATOM 652 C C . TYR A 1 85 ? -2.883 -2.909 23.453 1.00 95.44 85 TYR A C 1
ATOM 654 O O . TYR A 1 85 ? -2.831 -1.703 23.711 1.00 95.44 85 TYR A O 1
ATOM 662 N N . LYS A 1 86 ? -2.530 -3.848 24.333 1.00 94.25 86 LYS A N 1
ATOM 663 C CA . LYS A 1 86 ? -1.857 -3.554 25.601 1.00 94.25 86 LYS A CA 1
ATOM 664 C C . LYS A 1 86 ? -0.350 -3.640 25.393 1.00 94.25 86 LYS A C 1
ATOM 666 O O . LYS A 1 86 ? 0.140 -4.594 24.795 1.00 94.25 86 LYS A O 1
ATOM 671 N N . ALA A 1 87 ? 0.383 -2.647 25.892 1.00 92.38 87 ALA A N 1
ATOM 672 C CA . ALA A 1 87 ? 1.825 -2.548 25.667 1.00 92.38 87 ALA A CA 1
ATOM 673 C C . ALA A 1 87 ? 2.600 -3.762 26.211 1.00 92.38 87 ALA A C 1
ATOM 675 O O . ALA A 1 87 ? 3.558 -4.209 25.579 1.00 92.38 87 ALA A O 1
ATOM 676 N N . ASP A 1 88 ? 2.178 -4.307 27.354 1.00 93.06 88 ASP A N 1
ATOM 677 C CA . ASP A 1 88 ? 2.835 -5.461 27.969 1.00 93.06 88 ASP A CA 1
ATOM 678 C C . ASP A 1 88 ? 2.588 -6.748 27.170 1.00 93.06 88 ASP A C 1
ATOM 680 O O . ASP A 1 88 ? 3.558 -7.414 26.810 1.00 93.06 88 ASP A O 1
ATOM 684 N N . ASP A 1 89 ? 1.343 -7.018 26.759 1.00 94.06 89 ASP A N 1
ATOM 685 C CA . ASP A 1 89 ? 0.993 -8.162 25.901 1.00 94.06 89 ASP A CA 1
ATOM 686 C C . ASP A 1 89 ? 1.786 -8.144 24.580 1.00 94.06 89 ASP A C 1
ATOM 688 O O . ASP A 1 89 ? 2.314 -9.166 24.135 1.00 94.06 89 ASP A O 1
ATOM 692 N N . VAL A 1 90 ? 1.918 -6.966 23.954 1.00 94.75 90 VAL A N 1
ATOM 693 C CA . VAL A 1 90 ? 2.715 -6.801 22.727 1.00 94.75 90 VAL A CA 1
ATOM 694 C C . VAL A 1 90 ? 4.189 -7.085 23.009 1.00 94.75 90 VAL A C 1
ATOM 696 O O . VAL A 1 90 ? 4.828 -7.820 22.257 1.00 94.75 90 VAL A O 1
ATOM 699 N N . ARG A 1 91 ? 4.746 -6.556 24.106 1.00 94.12 91 ARG A N 1
ATOM 700 C CA . ARG A 1 91 ? 6.150 -6.787 24.480 1.00 94.12 91 ARG A CA 1
ATOM 701 C C . ARG A 1 91 ? 6.432 -8.270 24.726 1.00 94.12 91 ARG A C 1
ATOM 703 O O . ARG A 1 91 ? 7.475 -8.769 24.302 1.00 94.12 91 ARG A O 1
ATOM 710 N N . GLU A 1 92 ? 5.527 -8.976 25.393 1.00 94.44 92 GLU A N 1
ATOM 711 C CA . GLU A 1 92 ? 5.633 -10.418 25.628 1.00 94.44 92 GLU A CA 1
ATOM 712 C C . GLU A 1 92 ? 5.541 -11.221 24.328 1.00 94.44 92 GLU A C 1
ATOM 714 O O . GLU A 1 92 ? 6.377 -12.097 24.085 1.00 94.44 92 GLU A O 1
ATOM 719 N N . ALA A 1 93 ? 4.604 -10.875 23.441 1.00 94.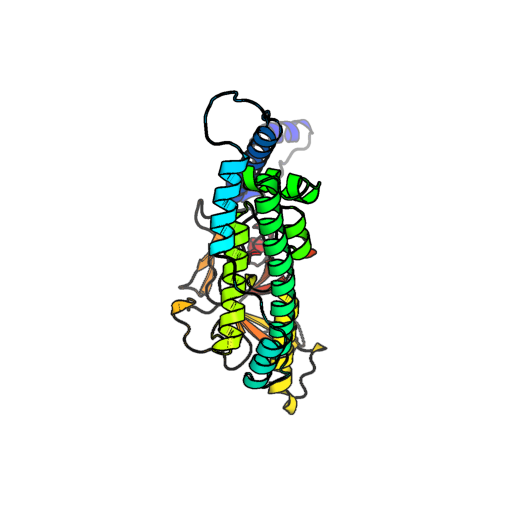62 93 ALA A N 1
ATOM 720 C CA . ALA A 1 93 ? 4.501 -11.488 22.121 1.00 94.62 93 ALA A CA 1
ATOM 721 C C . ALA A 1 93 ? 5.791 -11.293 21.303 1.00 94.62 93 ALA A C 1
ATOM 723 O O . ALA A 1 93 ? 6.320 -12.256 20.750 1.00 94.62 93 ALA A O 1
ATOM 724 N N . ILE A 1 94 ? 6.372 -10.088 21.291 1.00 95.69 94 ILE A N 1
ATOM 725 C CA . ILE A 1 94 ? 7.644 -9.815 20.601 1.00 95.69 94 ILE A CA 1
ATOM 726 C C . ILE A 1 94 ? 8.800 -10.639 21.186 1.00 95.69 94 ILE A C 1
ATOM 728 O O . ILE A 1 94 ? 9.617 -11.177 20.431 1.00 95.69 94 ILE A O 1
ATOM 732 N N . LYS A 1 95 ? 8.868 -10.802 22.515 1.00 94.69 95 LYS A N 1
ATOM 733 C CA . LYS A 1 95 ? 9.856 -11.693 23.151 1.00 94.69 95 LYS A CA 1
ATOM 734 C C . LYS A 1 95 ? 9.691 -13.135 22.663 1.00 94.69 95 LYS A C 1
ATOM 736 O O . LYS A 1 95 ? 10.684 -13.746 22.269 1.00 94.69 95 LYS A O 1
ATOM 741 N N . ARG A 1 96 ? 8.454 -13.643 22.594 1.00 94.25 96 ARG A N 1
ATOM 742 C CA . ARG A 1 96 ? 8.141 -14.983 22.061 1.00 94.25 96 ARG A CA 1
ATOM 743 C C . ARG A 1 96 ? 8.563 -15.154 20.596 1.00 94.25 96 ARG A C 1
ATOM 745 O O . ARG A 1 96 ? 9.022 -16.227 20.223 1.00 94.25 96 ARG A O 1
ATOM 752 N N . LEU A 1 97 ? 8.492 -14.101 19.779 1.00 93.38 97 LEU A N 1
ATOM 753 C CA . LEU A 1 97 ? 8.933 -14.104 18.372 1.00 93.38 97 LEU A CA 1
ATOM 754 C C . LEU A 1 97 ? 10.466 -14.043 18.188 1.00 93.38 97 LEU A C 1
ATOM 756 O O . LEU A 1 97 ? 10.970 -13.911 17.065 1.00 93.38 97 LEU A O 1
ATOM 760 N N . GLY A 1 98 ? 11.236 -14.139 19.272 1.00 91.31 98 GLY A N 1
ATOM 761 C CA . GLY A 1 98 ? 12.697 -14.093 19.246 1.00 91.31 98 GLY A CA 1
ATOM 762 C C . GLY A 1 98 ? 13.279 -12.696 19.459 1.00 91.31 98 GLY A C 1
ATOM 763 O O . GLY A 1 98 ? 14.401 -12.441 19.025 1.00 91.31 98 GLY A O 1
ATOM 764 N N . GLY A 1 99 ? 12.530 -11.797 20.106 1.00 91.88 99 GLY A N 1
ATOM 765 C CA . GLY A 1 99 ? 13.034 -10.526 20.624 1.00 91.88 99 GLY A CA 1
ATOM 766 C C . GLY A 1 99 ? 13.359 -9.489 19.547 1.00 91.88 99 GLY A C 1
ATOM 767 O O . GLY A 1 99 ? 12.617 -9.337 18.577 1.00 91.88 99 GLY A O 1
ATOM 768 N N . ALA A 1 100 ? 14.467 -8.764 19.737 1.00 89.38 100 ALA A N 1
ATOM 769 C CA . ALA A 1 100 ? 14.875 -7.581 18.969 1.00 89.38 100 ALA A CA 1
ATOM 770 C C . ALA A 1 100 ? 15.447 -7.898 17.566 1.00 89.38 100 ALA A C 1
ATOM 772 O O . ALA A 1 100 ? 16.537 -7.456 17.182 1.00 89.38 100 ALA A O 1
ATOM 773 N N . LYS A 1 101 ? 14.709 -8.683 16.779 1.00 93.56 101 LYS A N 1
ATOM 774 C CA . LYS A 1 101 ? 14.956 -8.845 15.340 1.00 93.56 101 LYS A CA 1
ATOM 775 C C . LYS A 1 101 ? 14.432 -7.617 14.582 1.00 93.56 101 LYS A C 1
ATOM 777 O O . LYS A 1 101 ? 13.433 -7.044 15.018 1.00 93.56 101 LYS A O 1
ATOM 782 N N . PRO A 1 102 ? 15.044 -7.217 13.454 1.00 94.69 102 PRO A N 1
ATOM 783 C CA . PRO A 1 102 ? 14.636 -6.023 12.716 1.00 94.69 102 PRO A CA 1
ATOM 784 C C . PRO A 1 102 ? 13.147 -6.013 12.355 1.00 94.69 102 PRO A C 1
ATOM 786 O O . PRO A 1 102 ? 12.466 -5.020 12.610 1.00 94.69 102 PRO A O 1
ATOM 789 N N . LEU A 1 103 ? 12.608 -7.127 11.842 1.00 95.56 103 LEU A N 1
ATOM 790 C CA . LEU A 1 103 ? 11.187 -7.199 11.491 1.00 95.56 103 LEU A CA 1
ATOM 791 C C . LEU A 1 103 ? 10.269 -7.183 12.718 1.00 95.56 103 LEU A C 1
ATOM 793 O O . LEU A 1 103 ? 9.189 -6.607 12.650 1.00 95.56 103 LEU A O 1
ATOM 797 N N . ASN A 1 104 ? 10.699 -7.739 13.854 1.00 96.00 104 ASN A N 1
ATOM 798 C CA . ASN A 1 104 ? 9.930 -7.671 15.100 1.00 96.00 104 ASN A CA 1
ATOM 799 C C . ASN A 1 104 ? 9.867 -6.234 15.649 1.00 96.00 104 ASN A C 1
ATOM 801 O O . ASN A 1 104 ? 8.834 -5.817 16.166 1.00 96.00 104 ASN A O 1
ATOM 805 N N . ILE A 1 105 ? 10.949 -5.460 15.509 1.00 95.38 105 ILE A N 1
ATOM 806 C CA . ILE A 1 105 ? 10.961 -4.033 15.868 1.00 95.38 105 ILE A CA 1
ATOM 807 C C . ILE A 1 105 ? 10.007 -3.256 14.953 1.00 95.38 105 ILE A C 1
ATOM 809 O O . ILE A 1 105 ? 9.230 -2.432 15.434 1.00 95.38 105 ILE A O 1
ATOM 813 N N . CYS A 1 106 ? 10.018 -3.549 13.648 1.00 96.44 106 CYS A N 1
ATOM 814 C CA . CYS A 1 106 ? 9.065 -2.967 12.704 1.00 96.44 106 CYS A CA 1
ATOM 815 C C . CYS A 1 106 ? 7.613 -3.314 13.081 1.00 96.44 106 CYS A C 1
ATOM 817 O O . CYS A 1 106 ? 6.788 -2.409 13.176 1.00 96.44 106 CYS A O 1
ATOM 819 N N . LEU A 1 107 ? 7.314 -4.582 13.393 1.00 97.12 107 LEU A N 1
ATOM 820 C CA . LEU A 1 107 ? 5.999 -5.017 13.879 1.00 97.12 107 LEU A CA 1
ATOM 821 C C . LEU A 1 107 ? 5.552 -4.218 15.109 1.00 97.12 107 LEU A C 1
ATOM 823 O O . LEU A 1 107 ? 4.427 -3.728 15.140 1.00 97.12 107 LEU A O 1
ATOM 827 N N . GLN A 1 108 ? 6.428 -4.051 16.103 1.00 96.50 108 GLN A N 1
ATOM 828 C CA . GLN A 1 108 ? 6.107 -3.288 17.309 1.00 96.50 108 GLN A CA 1
ATOM 829 C C . GLN A 1 108 ? 5.738 -1.832 16.983 1.00 96.50 108 GLN A C 1
ATOM 831 O O . GLN A 1 108 ? 4.709 -1.341 17.441 1.00 96.50 108 GLN A O 1
ATOM 836 N N . GLN A 1 109 ? 6.526 -1.160 16.140 1.00 96.12 109 GLN A N 1
ATOM 837 C CA . GLN A 1 109 ? 6.260 0.224 15.726 1.00 96.12 109 GLN A CA 1
ATOM 838 C C . GLN A 1 109 ? 4.947 0.365 14.939 1.00 96.12 109 GLN A C 1
ATOM 840 O O . GLN A 1 109 ? 4.211 1.340 15.111 1.00 96.12 109 GLN A O 1
ATOM 845 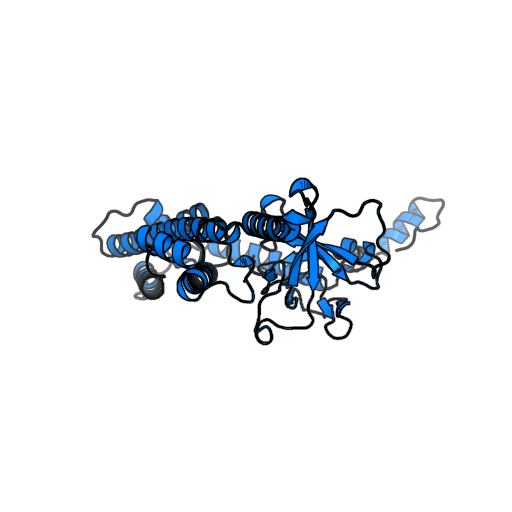N N . GLU A 1 110 ? 4.643 -0.607 14.078 1.00 97.00 110 GLU A N 1
ATOM 846 C CA . GLU A 1 110 ? 3.404 -0.659 13.300 1.00 97.00 110 GLU A CA 1
ATOM 847 C C . GLU A 1 110 ? 2.177 -0.854 14.205 1.00 97.00 110 GLU A C 1
ATOM 849 O O . GLU A 1 110 ? 1.168 -0.166 14.038 1.00 97.00 110 GLU A O 1
ATOM 854 N N . VAL A 1 111 ? 2.285 -1.718 15.220 1.00 97.56 111 VAL A N 1
ATOM 855 C CA . VAL A 1 111 ? 1.241 -1.936 16.236 1.00 97.56 111 VAL A CA 1
ATOM 856 C C . VAL A 1 111 ? 1.030 -0.686 17.090 1.00 97.56 111 VAL A C 1
ATOM 858 O O . VAL A 1 111 ? -0.112 -0.270 17.284 1.00 97.56 111 VAL A O 1
ATOM 861 N N . ASP A 1 112 ? 2.102 -0.024 17.534 1.00 96.06 112 ASP A N 1
ATOM 862 C CA . ASP A 1 112 ? 2.012 1.226 18.300 1.00 96.06 112 ASP A CA 1
ATOM 863 C C . ASP A 1 112 ? 1.317 2.334 17.493 1.00 96.06 112 ASP A C 1
ATOM 865 O O . ASP A 1 112 ? 0.506 3.108 18.019 1.00 96.06 112 ASP A O 1
ATOM 869 N N . ARG A 1 113 ? 1.604 2.413 16.188 1.00 96.31 113 ARG A N 1
ATOM 870 C CA . ARG A 1 113 ? 0.936 3.355 15.288 1.00 96.31 113 ARG A CA 1
ATOM 871 C C . ARG A 1 113 ? -0.535 3.005 15.097 1.00 96.31 113 ARG A C 1
ATOM 873 O O . ARG A 1 113 ? -1.376 3.897 15.218 1.00 96.31 113 ARG A O 1
ATOM 880 N N . LEU A 1 114 ? -0.861 1.736 14.853 1.00 97.44 114 LEU A N 1
ATOM 881 C CA . LEU A 1 114 ? -2.245 1.282 14.745 1.00 97.44 114 LEU A CA 1
ATOM 882 C C . LEU A 1 114 ? -3.029 1.580 16.030 1.00 97.44 114 LEU A C 1
ATOM 884 O O . LEU A 1 114 ? -4.144 2.090 15.960 1.00 97.44 114 LEU A O 1
ATOM 888 N N . GLN A 1 115 ? -2.431 1.353 17.200 1.00 97.50 115 GLN A N 1
ATOM 889 C CA . GLN A 1 115 ? -3.058 1.620 18.492 1.00 97.50 115 GLN A CA 1
ATOM 890 C C . GLN A 1 115 ? -3.432 3.098 18.666 1.00 97.50 115 GLN A C 1
ATOM 892 O O . GLN A 1 115 ? -4.518 3.407 19.168 1.00 97.50 115 GLN A O 1
ATOM 897 N N . LYS A 1 116 ? -2.582 4.028 18.210 1.00 96.88 116 LYS A N 1
ATOM 898 C CA . LYS A 1 116 ? -2.911 5.465 18.190 1.00 96.88 116 LYS A CA 1
ATOM 899 C C . LYS A 1 116 ? -4.130 5.748 17.311 1.00 96.88 116 LYS A C 1
ATOM 901 O O . LYS A 1 116 ? -5.031 6.464 17.744 1.00 96.88 116 LYS A O 1
ATOM 906 N N . VAL A 1 117 ? -4.196 5.148 16.119 1.00 97.31 117 VAL A N 1
ATOM 907 C CA . VAL A 1 117 ? -5.353 5.284 15.215 1.00 97.31 117 VAL A CA 1
ATOM 908 C C . VAL A 1 117 ? -6.622 4.738 15.876 1.00 97.31 117 VAL A C 1
ATOM 910 O O . VAL A 1 117 ? -7.619 5.452 15.958 1.00 97.31 117 VAL A O 1
ATOM 913 N N . LEU A 1 118 ? -6.582 3.513 16.410 1.00 97.50 118 LEU A N 1
ATOM 914 C CA . LEU A 1 118 ? -7.728 2.875 17.071 1.00 97.50 118 LEU A CA 1
ATOM 915 C C . LEU A 1 118 ? -8.228 3.681 18.276 1.00 97.50 118 LEU A C 1
ATOM 917 O O . LEU A 1 118 ? -9.436 3.765 18.503 1.00 97.50 118 LEU A O 1
ATOM 921 N N . SER A 1 119 ? -7.317 4.300 19.030 1.00 97.12 119 SER A N 1
ATOM 922 C CA . SER A 1 119 ? -7.662 5.147 20.176 1.00 97.12 119 SER A CA 1
ATOM 923 C C . SER A 1 119 ? -8.430 6.397 19.741 1.00 97.12 119 SER A C 1
ATOM 925 O O . SER A 1 119 ? -9.492 6.682 20.295 1.00 97.12 119 SER A O 1
ATOM 927 N N . VAL A 1 120 ? -7.945 7.100 18.709 1.00 96.56 120 VAL A N 1
ATOM 928 C CA . VAL A 1 120 ? -8.609 8.294 18.154 1.00 96.56 120 VAL A CA 1
ATOM 929 C C . VAL A 1 120 ? -9.974 7.942 17.567 1.00 96.56 120 VAL A C 1
ATOM 931 O O . VAL A 1 120 ? -10.955 8.618 17.866 1.00 96.56 120 VAL A O 1
ATOM 934 N N . VAL A 1 121 ? -10.065 6.866 16.779 1.00 96.88 121 VAL A N 1
ATOM 935 C CA . VAL A 1 121 ? -11.332 6.424 16.175 1.00 96.88 121 VAL A CA 1
ATOM 936 C C . VAL A 1 121 ? -12.343 6.057 17.256 1.00 96.88 121 VAL A C 1
ATOM 938 O O . VAL A 1 121 ? -13.478 6.521 17.215 1.00 96.88 121 VAL A O 1
ATOM 941 N N . ARG A 1 122 ? -11.942 5.270 18.261 1.00 97.00 122 ARG A N 1
ATOM 942 C CA . ARG A 1 122 ? -12.847 4.853 19.339 1.00 97.00 122 ARG A CA 1
ATOM 943 C C . ARG A 1 122 ? -13.354 6.043 20.150 1.00 97.00 122 ARG A C 1
ATOM 945 O O . ARG A 1 122 ? -14.554 6.123 20.401 1.00 97.00 122 ARG A O 1
ATOM 952 N N . ALA A 1 123 ? -12.468 6.971 20.514 1.00 96.06 123 ALA A N 1
ATOM 953 C CA . ALA A 1 123 ? -12.848 8.195 21.215 1.00 96.06 123 ALA A CA 1
ATOM 954 C C . ALA A 1 123 ? -13.795 9.055 20.365 1.00 96.06 123 ALA A C 1
ATOM 956 O O . ALA A 1 123 ? -14.835 9.487 20.850 1.00 96.06 123 ALA A O 1
ATOM 957 N N . SER A 1 124 ? -13.486 9.231 19.079 1.00 95.81 124 SER A N 1
ATOM 958 C CA . SER A 1 124 ? -14.318 9.976 18.131 1.00 95.81 124 SER A CA 1
ATOM 959 C C . SER A 1 124 ? -15.720 9.371 17.991 1.00 95.81 124 SER A C 1
ATOM 961 O O . SER A 1 124 ? -16.700 10.098 18.121 1.00 95.81 124 SER A O 1
ATOM 963 N N . LEU A 1 125 ? -15.838 8.049 17.819 1.00 96.25 125 LEU A N 1
ATOM 964 C CA . LEU A 1 125 ? -17.124 7.345 17.727 1.00 96.25 125 LEU A CA 1
ATOM 965 C C . LEU A 1 125 ? -17.930 7.415 19.037 1.00 96.25 125 LEU A C 1
ATOM 967 O O . LEU A 1 125 ? -19.150 7.582 19.012 1.00 96.25 125 LEU A O 1
ATOM 971 N N . SER A 1 126 ? -17.258 7.297 20.187 1.00 95.75 126 SER A N 1
ATOM 972 C CA . SER A 1 126 ? -17.895 7.418 21.504 1.00 95.75 126 SER A CA 1
ATOM 973 C C . SER A 1 126 ? -18.423 8.832 21.740 1.00 95.75 126 SER A C 1
ATOM 975 O O . SER A 1 126 ? -19.586 9.003 22.097 1.00 95.75 126 SER A O 1
ATOM 977 N N . ASN A 1 127 ? -17.595 9.846 21.483 1.00 95.31 127 ASN A N 1
ATOM 978 C CA . ASN A 1 127 ? -17.974 11.247 21.634 1.00 95.31 127 ASN A CA 1
ATOM 979 C C . ASN A 1 127 ? -19.130 11.605 20.700 1.00 95.31 127 ASN A C 1
ATOM 981 O O . ASN A 1 127 ? -20.088 12.233 21.128 1.00 95.31 127 ASN A O 1
ATOM 985 N N . LEU A 1 128 ? -19.091 11.139 19.453 1.00 95.00 128 LEU A N 1
ATOM 986 C CA . LEU A 1 128 ? -20.170 11.358 18.498 1.00 95.00 128 LEU A CA 1
ATOM 987 C C . LEU A 1 128 ? -21.500 10.751 18.970 1.00 95.00 128 LEU A C 1
ATOM 989 O O . LEU A 1 128 ? -22.532 11.409 18.887 1.00 95.00 128 LEU A O 1
ATOM 993 N N . SER A 1 129 ? -21.472 9.541 19.537 1.00 94.81 129 SER A N 1
ATOM 994 C CA . SER A 1 129 ? -22.671 8.905 20.107 1.00 94.81 129 SER A CA 1
ATOM 995 C C . SER A 1 129 ? -23.239 9.702 21.286 1.00 94.81 129 SER A C 1
ATOM 997 O O . SER A 1 129 ? -24.445 9.921 21.363 1.00 94.81 129 SER A O 1
ATOM 999 N N . LEU A 1 130 ? -22.370 10.156 22.194 1.00 94.62 130 LEU A N 1
ATOM 1000 C CA . LEU A 1 130 ? -22.763 10.943 23.366 1.00 94.62 130 LEU A CA 1
ATOM 1001 C C . LEU A 1 130 ? -23.264 12.343 22.989 1.00 94.62 130 LEU A C 1
ATOM 1003 O O . LEU A 1 130 ? -24.163 12.862 23.646 1.00 94.62 130 LEU A O 1
ATOM 1007 N N . ALA A 1 131 ? -22.700 12.953 21.945 1.00 94.38 131 ALA A N 1
ATOM 1008 C CA . ALA A 1 131 ? -23.103 14.272 21.469 1.00 94.38 131 ALA A CA 1
ATOM 1009 C C . ALA A 1 131 ? -24.484 14.225 20.812 1.00 94.38 131 ALA A C 1
ATOM 1011 O O . ALA A 1 131 ? -25.332 15.056 21.120 1.00 94.38 131 ALA A O 1
ATOM 1012 N N . ILE A 1 132 ? -24.738 13.205 19.981 1.00 91.19 132 ILE A N 1
ATOM 1013 C CA . ILE A 1 132 ? -26.064 12.954 19.395 1.00 91.19 132 ILE A CA 1
ATOM 1014 C C . ILE A 1 132 ? -27.106 12.716 20.499 1.00 91.19 132 ILE A C 1
ATOM 1016 O O . ILE A 1 132 ? -28.223 13.212 20.411 1.00 91.19 132 ILE A O 1
ATOM 1020 N N . ALA A 1 133 ? -26.731 12.017 21.574 1.00 91.44 133 ALA A N 1
ATOM 1021 C CA . ALA A 1 133 ? -27.592 11.811 22.739 1.00 91.44 133 ALA A CA 1
ATOM 1022 C C . ALA A 1 133 ? -27.751 13.058 23.640 1.00 91.44 133 ALA A C 1
ATOM 1024 O O . ALA A 1 133 ? -28.402 12.974 24.679 1.00 91.44 133 ALA A O 1
ATOM 1025 N N . GLY A 1 134 ? -27.127 14.194 23.306 1.00 91.19 134 GLY A N 1
ATOM 1026 C CA . GLY A 1 134 ? -27.185 15.428 24.097 1.00 91.19 134 GLY A CA 1
ATOM 1027 C C . GLY A 1 134 ? -26.412 15.384 25.421 1.00 91.19 134 GLY A C 1
ATOM 1028 O O . GLY A 1 134 ? -26.594 16.254 26.266 1.00 91.19 134 GLY A O 1
ATOM 1029 N N . THR A 1 135 ? -25.554 14.378 25.629 1.00 92.75 135 THR A N 1
ATOM 1030 C CA . THR A 1 135 ? -24.777 14.203 26.871 1.00 92.75 135 THR A CA 1
ATOM 1031 C C . THR A 1 135 ? -23.496 15.036 26.885 1.00 92.75 135 THR A C 1
ATOM 1033 O O . THR A 1 135 ? -23.053 15.474 27.944 1.00 92.75 135 THR A O 1
ATOM 1036 N N . ILE A 1 136 ? -22.884 15.259 25.719 1.00 91.69 136 ILE A N 1
ATOM 1037 C CA . ILE A 1 136 ? -21.707 16.124 25.576 1.00 91.69 136 ILE A CA 1
ATOM 1038 C C . ILE A 1 136 ? -21.967 17.225 24.550 1.00 91.69 136 ILE A C 1
ATOM 1040 O O . ILE A 1 136 ? -22.800 17.080 23.658 1.00 91.69 136 ILE A O 1
ATOM 1044 N N . VAL A 1 137 ? -21.217 18.321 24.661 1.00 91.00 137 VAL A N 1
ATOM 1045 C CA . VAL A 1 137 ? -21.322 19.459 23.743 1.00 91.00 137 VAL A CA 1
ATOM 1046 C C . VAL A 1 137 ? -20.785 19.088 22.361 1.00 91.00 137 VAL A C 1
ATOM 1048 O O . VAL A 1 137 ? -19.740 18.444 22.233 1.00 91.00 137 VAL A O 1
ATOM 1051 N N . MET A 1 138 ? -21.481 19.550 21.322 1.00 90.38 138 MET A N 1
ATOM 1052 C CA . MET A 1 138 ? -21.049 19.432 19.935 1.00 90.38 138 MET A CA 1
ATOM 1053 C C . MET A 1 138 ? -19.809 20.307 19.684 1.00 90.38 138 MET A C 1
ATOM 1055 O O . MET A 1 138 ? -19.911 21.508 19.436 1.00 90.38 138 MET A O 1
ATOM 1059 N N . SER A 1 139 ? -18.618 19.716 19.788 1.00 93.06 139 SER A N 1
ATOM 1060 C CA . SER A 1 139 ? -17.363 20.396 19.457 1.00 93.06 139 SER A CA 1
ATOM 1061 C C . SER A 1 139 ? -17.143 20.448 17.936 1.00 93.06 139 SER A C 1
ATOM 1063 O O . SER A 1 139 ? -17.727 19.638 17.212 1.00 93.06 139 SER A O 1
ATOM 1065 N N . PRO A 1 140 ? -16.266 21.334 17.422 1.00 93.06 140 PRO A N 1
ATOM 1066 C CA . PRO A 1 140 ? -15.961 21.397 15.990 1.00 93.06 140 PRO A CA 1
ATOM 1067 C C . PRO A 1 140 ? -15.527 20.051 15.390 1.00 93.06 140 PRO A C 1
ATOM 1069 O O . PRO A 1 140 ? -15.954 19.706 14.292 1.00 93.06 140 PRO A O 1
ATOM 1072 N N . ASP A 1 141 ? -14.746 19.259 16.133 1.00 91.81 141 ASP A N 1
ATOM 1073 C CA . ASP A 1 141 ? -14.296 17.929 15.702 1.00 91.81 141 ASP A CA 1
ATOM 1074 C C . ASP A 1 141 ? -15.444 16.911 15.631 1.00 91.81 141 ASP A C 1
ATOM 1076 O O . ASP A 1 141 ? -15.463 16.049 14.751 1.00 91.81 141 ASP A O 1
ATOM 1080 N N . VAL A 1 142 ? -16.406 16.991 16.557 1.00 93.81 142 VAL A N 1
ATOM 1081 C CA . VAL A 1 142 ? -17.586 16.115 16.559 1.00 93.81 142 VAL A CA 1
ATOM 1082 C C . VAL A 1 142 ? -18.528 16.499 15.418 1.00 93.81 142 VAL A C 1
ATOM 1084 O O . VAL A 1 142 ? -19.017 15.611 14.721 1.00 93.81 142 VAL A O 1
ATOM 1087 N N . THR A 1 143 ? -18.716 17.798 15.168 1.00 92.75 143 THR A N 1
ATOM 1088 C CA . THR A 1 143 ? -19.477 18.294 14.014 1.00 92.75 143 THR A CA 1
ATOM 1089 C C . THR A 1 143 ? -18.838 17.863 12.694 1.00 92.75 143 THR A C 1
ATOM 1091 O O . THR A 1 143 ? -19.547 17.356 11.828 1.00 92.75 143 THR A O 1
ATOM 1094 N N . ASP A 1 144 ? -17.511 17.992 12.536 1.00 93.50 144 ASP A N 1
ATOM 1095 C CA . ASP A 1 144 ? -16.810 17.498 11.338 1.00 93.50 144 ASP A CA 1
ATOM 1096 C C . ASP A 1 144 ? -17.006 15.990 11.176 1.00 93.50 144 ASP A C 1
ATOM 1098 O O . ASP A 1 144 ? -17.379 15.537 10.097 1.00 93.50 144 ASP A O 1
ATOM 1102 N N . ALA A 1 145 ? -16.838 15.202 12.241 1.00 94.50 145 ALA A N 1
ATOM 1103 C CA . ALA A 1 145 ? -17.060 13.762 12.172 1.00 94.50 145 ALA A CA 1
ATOM 1104 C C . ALA A 1 145 ? -18.503 13.421 11.755 1.00 94.50 145 ALA A C 1
ATOM 1106 O O . ALA A 1 145 ? -18.696 12.557 10.900 1.00 94.50 145 ALA A O 1
ATOM 1107 N N . LEU A 1 146 ? -19.505 14.123 12.291 1.00 93.56 146 LEU A N 1
ATOM 1108 C CA . LEU A 1 146 ? -20.912 13.964 11.913 1.00 93.56 146 LEU A CA 1
ATOM 1109 C C . LEU A 1 146 ? -21.145 14.318 10.430 1.00 93.56 146 LEU A C 1
ATOM 1111 O O . LEU A 1 146 ? -21.855 13.599 9.725 1.00 93.56 146 LEU A O 1
ATOM 1115 N N . ASP A 1 147 ? -20.550 15.410 9.933 1.00 91.44 147 ASP A N 1
ATOM 1116 C CA . ASP A 1 147 ? -20.571 15.860 8.521 1.00 91.44 147 ASP A CA 1
ATOM 1117 C C . ASP A 1 147 ? -19.941 14.842 7.589 1.00 91.44 147 ASP A C 1
ATOM 1119 O O . ASP A 1 147 ? -20.572 14.392 6.629 1.00 91.44 147 ASP A O 1
ATOM 1123 N N . LYS A 1 148 ? -18.719 14.428 7.895 1.00 92.62 148 LYS A N 1
ATOM 1124 C CA . LYS A 1 148 ? -17.971 13.508 7.051 1.00 92.62 148 LYS A CA 1
ATOM 1125 C C . LYS A 1 148 ? -18.632 12.138 7.023 1.00 92.62 148 LYS A C 1
ATOM 1127 O O . LYS A 1 148 ? -18.865 11.628 5.932 1.00 92.62 148 LYS A O 1
ATOM 1132 N N . LEU A 1 149 ? -19.019 11.581 8.171 1.00 93.75 149 LEU A N 1
ATOM 1133 C CA . LEU A 1 149 ? -19.647 10.259 8.223 1.00 93.75 149 LEU A CA 1
ATOM 1134 C C . LEU A 1 149 ? -20.987 10.221 7.489 1.00 93.75 149 LEU A C 1
ATOM 1136 O O . LEU A 1 149 ? -21.218 9.276 6.737 1.00 93.75 149 LEU A O 1
ATOM 1140 N N . PHE A 1 150 ? -21.819 11.256 7.629 1.00 91.12 150 PHE A N 1
ATOM 1141 C CA . PHE A 1 150 ? -23.073 11.347 6.881 1.00 91.12 150 PHE A CA 1
ATOM 1142 C C . PHE A 1 150 ? -22.842 11.390 5.363 1.00 91.12 150 PHE A C 1
ATOM 1144 O O . PHE A 1 150 ? -23.545 10.726 4.609 1.00 91.12 150 PHE A O 1
ATOM 1151 N N . MET A 1 151 ? -21.810 12.107 4.910 1.00 88.69 151 MET A N 1
ATOM 1152 C CA . MET A 1 151 ? -21.415 12.167 3.495 1.00 88.69 151 MET A CA 1
ATOM 1153 C C . MET A 1 151 ? -20.559 10.966 3.043 1.00 88.69 151 MET A C 1
ATOM 1155 O O . MET A 1 151 ? -19.947 11.023 1.977 1.00 88.69 151 MET A O 1
ATOM 1159 N N . ALA A 1 152 ? -20.459 9.904 3.853 1.00 90.12 152 ALA A N 1
ATOM 1160 C CA . ALA A 1 152 ? -19.593 8.743 3.630 1.00 90.12 152 ALA A CA 1
ATOM 1161 C C . ALA A 1 152 ? -18.095 9.073 3.431 1.00 90.12 152 ALA A C 1
ATOM 1163 O O . ALA A 1 152 ? -17.346 8.272 2.872 1.00 90.12 152 ALA A O 1
ATOM 1164 N N . ARG A 1 153 ? -17.628 10.229 3.911 1.00 91.81 153 ARG A N 1
ATOM 1165 C CA . ARG A 1 153 ? -16.230 10.678 3.878 1.00 91.81 153 ARG A CA 1
ATOM 1166 C C . ARG A 1 153 ? -15.525 10.392 5.203 1.00 91.81 153 ARG A C 1
ATOM 1168 O O . ARG A 1 153 ? -16.136 10.381 6.271 1.00 91.81 153 ARG A O 1
ATOM 1175 N N . VAL A 1 154 ? -14.208 10.222 5.135 1.00 94.19 154 VAL A N 1
ATOM 1176 C CA . VAL A 1 154 ? -13.372 9.983 6.318 1.00 94.19 154 VAL A CA 1
ATOM 1177 C C . VAL A 1 154 ? -13.209 11.290 7.117 1.00 94.19 154 VAL A C 1
ATOM 1179 O O . VAL A 1 154 ? -12.833 12.305 6.522 1.00 94.19 154 VAL A O 1
ATOM 1182 N N . PRO A 1 155 ? -13.468 11.297 8.441 1.00 95.38 155 PRO A N 1
ATOM 1183 C CA . PRO A 1 155 ? -13.195 12.445 9.307 1.00 95.38 155 PRO A CA 1
ATOM 1184 C C . PRO A 1 155 ? -11.731 12.897 9.265 1.00 95.38 155 PRO A C 1
ATOM 1186 O O . PRO A 1 155 ? -10.814 12.069 9.249 1.00 95.38 155 PRO A O 1
ATOM 1189 N N . ALA A 1 156 ? -11.490 14.212 9.315 1.00 93.31 156 ALA A N 1
ATOM 1190 C CA . ALA A 1 156 ? -10.139 14.761 9.161 1.00 93.31 156 ALA A CA 1
ATOM 1191 C C . ALA A 1 156 ? -9.179 14.289 10.269 1.00 93.31 156 ALA A C 1
ATOM 1193 O O . ALA A 1 156 ? -8.002 14.017 10.016 1.00 93.31 156 ALA A O 1
ATOM 1194 N N . SER A 1 157 ? -9.692 14.130 11.492 1.00 94.44 157 SER A N 1
ATOM 1195 C CA . SER A 1 157 ? -8.936 13.623 12.642 1.00 94.44 157 SER A CA 1
ATOM 1196 C C . SER A 1 157 ? -8.403 12.200 12.422 1.00 94.44 157 SER A C 1
ATOM 1198 O O . SER A 1 157 ? -7.290 11.889 12.852 1.00 94.44 157 SER A O 1
ATOM 1200 N N . TRP A 1 158 ? -9.143 11.352 11.699 1.00 95.88 158 TRP A N 1
ATOM 1201 C CA . TRP A 1 158 ? -8.762 9.967 11.410 1.00 95.88 158 TRP A CA 1
ATOM 1202 C C . TRP A 1 158 ? -7.698 9.899 10.311 1.00 95.88 158 TRP A C 1
ATOM 1204 O O . TRP A 1 158 ? -6.694 9.192 10.452 1.00 95.88 158 TRP A O 1
ATOM 1214 N N . THR A 1 159 ? -7.869 10.675 9.239 1.00 92.62 159 THR A N 1
ATOM 1215 C CA . THR A 1 159 ? -6.877 10.783 8.158 1.00 92.62 159 THR A CA 1
ATOM 1216 C C . THR A 1 159 ? -5.564 11.364 8.676 1.00 92.62 159 THR A C 1
ATOM 1218 O O . THR A 1 159 ? -4.497 10.850 8.352 1.00 92.62 159 THR A O 1
ATOM 1221 N N . LYS A 1 160 ? -5.615 12.371 9.558 1.00 92.94 160 LYS A N 1
ATOM 1222 C CA . LYS A 1 160 ? -4.420 12.996 10.146 1.00 92.94 160 LYS A CA 1
ATOM 1223 C C . LYS A 1 160 ? -3.553 12.004 10.928 1.00 92.94 160 LYS A C 1
ATOM 1225 O O . LYS A 1 160 ? -2.333 12.032 10.792 1.00 92.94 160 LYS A O 1
ATOM 1230 N N . VAL A 1 161 ? -4.163 11.134 11.739 1.00 94.00 161 VAL A N 1
ATOM 1231 C CA . VAL A 1 161 ? -3.417 10.156 12.555 1.00 94.00 161 VAL A CA 1
ATOM 1232 C C . VAL A 1 161 ? -2.972 8.933 11.749 1.00 94.00 161 VAL A C 1
ATOM 1234 O O . VAL A 1 161 ? -1.861 8.438 11.936 1.00 94.00 161 VAL A O 1
ATOM 1237 N N . SER A 1 162 ? -3.810 8.448 10.830 1.00 91.75 162 SER A N 1
ATOM 1238 C CA . SER A 1 162 ? -3.485 7.274 10.012 1.00 91.75 162 SER A CA 1
ATOM 1239 C C . SER A 1 162 ? -2.509 7.603 8.881 1.00 91.75 162 SER A C 1
ATOM 1241 O O . SER A 1 162 ? -1.653 6.777 8.561 1.00 91.75 162 SER A O 1
ATOM 1243 N N . GLN A 1 163 ? -2.578 8.823 8.335 1.00 88.69 163 GLN A N 1
ATOM 1244 C CA . GLN A 1 163 ? -1.968 9.236 7.064 1.00 88.69 163 GLN A CA 1
ATOM 1245 C C . GLN A 1 163 ? -2.408 8.339 5.896 1.00 88.69 163 GLN A C 1
ATOM 1247 O O . GLN A 1 163 ? -1.618 8.028 5.005 1.00 88.69 163 GLN A O 1
ATOM 1252 N N . LEU A 1 164 ? -3.659 7.874 5.940 1.00 87.06 164 LEU A N 1
ATOM 1253 C CA . LEU A 1 164 ? -4.266 7.041 4.910 1.00 87.06 164 LEU A CA 1
ATOM 1254 C C . LEU A 1 164 ? -5.410 7.798 4.249 1.00 87.06 164 LEU A C 1
ATOM 1256 O O . LEU A 1 164 ? -6.377 8.169 4.916 1.00 87.06 164 LEU A O 1
ATOM 1260 N N . ASP A 1 165 ? -5.304 7.961 2.936 1.00 83.69 165 ASP A N 1
ATOM 1261 C CA . ASP A 1 165 ? -6.397 8.427 2.092 1.00 83.69 165 ASP A CA 1
ATOM 1262 C C . ASP A 1 165 ? -7.269 7.238 1.673 1.00 83.69 165 ASP A C 1
ATOM 1264 O O . ASP A 1 165 ? -6.763 6.142 1.428 1.00 83.69 165 ASP A O 1
ATOM 1268 N N . ALA A 1 166 ? -8.577 7.462 1.575 1.00 88.25 166 ALA A N 1
ATOM 1269 C CA . ALA A 1 166 ? -9.529 6.491 1.055 1.00 88.25 166 ALA A CA 1
ATOM 1270 C C . ALA A 1 166 ? -10.741 7.215 0.444 1.00 88.25 166 ALA A C 1
ATOM 1272 O O . ALA A 1 166 ? -11.108 8.290 0.930 1.00 88.25 166 ALA A O 1
ATOM 1273 N N . PRO A 1 167 ? -11.405 6.617 -0.560 1.00 86.31 167 PRO A N 1
ATOM 1274 C CA . PRO A 1 167 ? -12.533 7.234 -1.257 1.00 86.31 167 PRO A CA 1
ATOM 1275 C C . PRO A 1 167 ? -13.760 7.415 -0.357 1.00 86.31 167 PRO A C 1
ATOM 1277 O O . PRO A 1 167 ? -14.551 8.333 -0.556 1.00 86.31 167 PRO A O 1
ATOM 1280 N N . ASN A 1 168 ? -13.935 6.539 0.635 1.00 91.12 168 ASN A N 1
ATOM 1281 C CA . ASN A 1 168 ? -15.031 6.613 1.591 1.00 91.12 168 ASN A CA 1
ATOM 1282 C C . ASN A 1 168 ? -14.667 5.953 2.928 1.00 91.12 168 ASN A C 1
ATOM 1284 O O . ASN A 1 168 ? -13.700 5.191 3.036 1.00 91.12 168 ASN A O 1
ATOM 1288 N N . THR A 1 169 ? -15.484 6.217 3.947 1.00 93.81 169 THR A N 1
ATOM 1289 C CA . THR A 1 169 ? -15.309 5.681 5.306 1.00 93.81 169 THR A CA 1
ATOM 1290 C C . THR A 1 169 ? -15.327 4.157 5.357 1.00 93.81 169 THR A C 1
ATOM 1292 O O . THR A 1 169 ? -14.587 3.572 6.142 1.00 93.81 169 THR A O 1
ATOM 1295 N N . GLY A 1 170 ? -16.135 3.496 4.524 1.00 93.12 170 GLY A N 1
ATOM 1296 C CA . GLY A 1 170 ? -16.223 2.033 4.494 1.00 93.12 170 GLY A CA 1
ATOM 1297 C C . GLY A 1 170 ? -14.919 1.380 4.033 1.00 93.12 170 GLY A C 1
ATOM 1298 O O . GLY A 1 170 ? -14.414 0.466 4.690 1.00 93.12 170 GLY A O 1
ATOM 1299 N N . VAL A 1 171 ? -14.335 1.895 2.949 1.00 92.81 171 VAL A N 1
ATOM 1300 C CA . VAL A 1 171 ? -13.034 1.455 2.423 1.00 92.81 171 VAL A CA 1
ATOM 1301 C C . VAL A 1 171 ? -11.922 1.751 3.427 1.00 92.81 171 VAL A C 1
ATOM 1303 O O . VAL A 1 171 ? -11.108 0.873 3.721 1.00 92.81 171 VAL A O 1
ATOM 1306 N N . TRP A 1 172 ? -11.919 2.951 4.016 1.00 94.88 172 TRP A N 1
ATOM 1307 C CA . TRP A 1 172 ? -10.949 3.321 5.048 1.00 94.88 172 TRP A CA 1
ATOM 1308 C C . TRP A 1 172 ? -11.004 2.375 6.251 1.00 94.88 172 TRP A C 1
ATOM 1310 O O . TRP A 1 172 ? -9.984 1.849 6.692 1.00 94.88 172 TRP A O 1
ATOM 1320 N N . PHE A 1 173 ? -12.208 2.115 6.762 1.00 95.50 173 PHE A N 1
ATOM 1321 C CA . PHE A 1 173 ? -12.407 1.273 7.934 1.00 95.50 173 PHE A CA 1
ATOM 1322 C C . PHE A 1 173 ? -12.013 -0.179 7.660 1.00 95.50 173 PHE A C 1
ATOM 1324 O O . PHE A 1 173 ? -11.325 -0.793 8.473 1.00 95.50 173 PHE A O 1
ATOM 1331 N N . THR A 1 174 ? -12.377 -0.707 6.489 1.00 94.62 174 THR A N 1
ATOM 1332 C CA . THR A 1 174 ? -11.968 -2.050 6.053 1.00 94.62 174 THR A CA 1
ATOM 1333 C C . THR A 1 174 ? -10.446 -2.171 6.003 1.00 94.62 174 THR A C 1
ATOM 1335 O O . THR A 1 174 ? -9.896 -3.140 6.524 1.00 94.62 174 THR A O 1
ATOM 1338 N N . ASN A 1 175 ? -9.755 -1.154 5.476 1.00 93.56 175 ASN A N 1
ATOM 1339 C CA . ASN A 1 175 ? -8.294 -1.101 5.482 1.00 93.56 175 ASN A CA 1
ATOM 1340 C C . ASN A 1 175 ? -7.728 -1.162 6.910 1.00 93.56 175 ASN A C 1
ATOM 1342 O O . ASN A 1 175 ? -6.805 -1.930 7.164 1.00 93.56 175 ASN A O 1
ATOM 1346 N N . ILE A 1 176 ? -8.273 -0.398 7.863 1.00 96.06 176 ILE A N 1
ATOM 1347 C CA . ILE A 1 176 ? -7.817 -0.438 9.264 1.00 96.06 176 ILE A CA 1
ATOM 1348 C C . ILE A 1 176 ? -8.030 -1.818 9.896 1.00 96.06 176 ILE A C 1
ATOM 1350 O O . ILE A 1 176 ? -7.128 -2.323 10.564 1.00 96.06 176 ILE A O 1
ATOM 1354 N N . VAL A 1 177 ? -9.183 -2.448 9.662 1.00 96.56 177 VAL A N 1
ATOM 1355 C CA . VAL A 1 177 ? -9.480 -3.793 10.179 1.00 96.56 177 VAL A CA 1
ATOM 1356 C C . VAL A 1 177 ? -8.515 -4.830 9.601 1.00 96.56 177 VAL A C 1
ATOM 1358 O O . VAL A 1 177 ? -7.942 -5.607 10.356 1.00 96.56 177 VAL A O 1
ATOM 1361 N N . GLN A 1 178 ? -8.266 -4.813 8.290 1.00 95.50 178 GLN A N 1
ATOM 1362 C CA . GLN A 1 178 ? -7.339 -5.750 7.641 1.00 95.50 178 GLN A CA 1
ATOM 1363 C C . GLN A 1 178 ? -5.883 -5.553 8.094 1.00 95.50 178 GLN A C 1
ATOM 1365 O O . GLN A 1 178 ? -5.144 -6.522 8.257 1.00 95.50 178 GLN A O 1
ATOM 1370 N N . ARG A 1 179 ? -5.463 -4.308 8.357 1.00 96.19 179 ARG A N 1
ATOM 1371 C CA . ARG A 1 179 ? -4.152 -4.023 8.968 1.00 96.19 179 ARG A CA 1
ATOM 1372 C C . ARG A 1 179 ? -4.051 -4.620 10.364 1.00 96.19 179 ARG A C 1
ATOM 1374 O O . ARG A 1 179 ? -3.053 -5.260 10.685 1.00 96.19 179 ARG A O 1
ATOM 1381 N N . ALA A 1 180 ? -5.086 -4.427 11.180 1.00 97.19 180 ALA A N 1
ATOM 1382 C CA . ALA A 1 180 ? -5.148 -5.003 12.515 1.00 97.19 180 ALA A CA 1
ATOM 1383 C C . ALA A 1 180 ? -5.109 -6.529 12.476 1.00 97.19 180 ALA A C 1
ATOM 1385 O O . ALA A 1 180 ? -4.410 -7.128 13.287 1.00 97.19 180 ALA A O 1
ATOM 1386 N N . ASP A 1 181 ? -5.794 -7.151 11.518 1.00 96.81 181 ASP A N 1
ATOM 1387 C CA . ASP A 1 181 ? -5.774 -8.599 11.326 1.00 96.81 181 ASP A CA 1
ATOM 1388 C C . ASP A 1 181 ? -4.365 -9.110 10.991 1.00 96.81 181 ASP A C 1
ATOM 1390 O O . ASP A 1 181 ? -3.855 -9.992 11.682 1.00 96.81 181 ASP A O 1
ATOM 1394 N N . GLN A 1 182 ? -3.678 -8.490 10.023 1.00 96.81 182 GLN A N 1
ATOM 1395 C CA . GLN A 1 182 ? -2.298 -8.849 9.679 1.00 96.81 182 GLN A CA 1
ATOM 1396 C C . GLN A 1 182 ? -1.348 -8.727 10.880 1.00 96.81 182 GLN A C 1
ATOM 1398 O O . GLN A 1 182 ? -0.588 -9.655 11.165 1.00 96.81 182 GLN A O 1
ATOM 1403 N N . LEU A 1 183 ? -1.364 -7.588 11.581 1.00 97.12 183 LEU A N 1
ATOM 1404 C CA . LEU A 1 183 ? -0.439 -7.337 12.691 1.00 97.12 183 LEU A CA 1
ATOM 1405 C C . LEU A 1 183 ? -0.755 -8.222 13.905 1.00 97.12 183 LEU A C 1
ATOM 1407 O O . LEU A 1 183 ? 0.156 -8.779 14.515 1.00 97.12 183 LEU A O 1
ATOM 1411 N N . THR A 1 184 ? -2.037 -8.403 14.233 1.00 96.50 184 THR A N 1
ATOM 1412 C CA . THR A 1 184 ? -2.471 -9.275 15.338 1.00 96.50 184 THR A CA 1
ATOM 1413 C C . THR A 1 184 ? -2.149 -10.733 15.048 1.00 96.50 184 THR A C 1
ATOM 1415 O O . THR A 1 184 ? -1.592 -11.415 15.907 1.00 96.50 184 THR A O 1
ATOM 1418 N N . SER A 1 185 ? -2.435 -11.206 13.833 1.00 96.31 185 SER A N 1
ATOM 1419 C CA . SER A 1 185 ? -2.098 -12.567 13.418 1.00 96.31 185 SER A CA 1
ATOM 1420 C C . SER A 1 185 ? -0.593 -12.802 13.488 1.00 96.31 185 SER A C 1
ATOM 1422 O O . SER A 1 185 ? -0.169 -13.826 14.018 1.00 96.31 185 SER A O 1
ATOM 1424 N N . TRP A 1 186 ? 0.225 -11.826 13.078 1.00 96.50 186 TRP A N 1
ATOM 1425 C CA . TRP A 1 186 ? 1.679 -11.925 13.212 1.00 96.50 186 TRP A CA 1
ATOM 1426 C C . TRP A 1 186 ? 2.127 -11.994 14.687 1.00 96.50 186 TRP A C 1
ATOM 1428 O O . TRP A 1 186 ? 2.937 -12.850 15.047 1.00 96.50 186 TRP A O 1
ATOM 1438 N N . LEU A 1 187 ? 1.564 -11.168 15.577 1.00 95.38 187 LEU A N 1
ATOM 1439 C CA . LEU A 1 187 ? 1.873 -11.212 17.016 1.00 95.38 187 LEU A CA 1
ATOM 1440 C C . LEU A 1 187 ? 1.513 -12.560 17.668 1.00 95.38 187 LEU A C 1
ATOM 1442 O O . LEU A 1 187 ? 2.255 -13.069 18.517 1.00 95.38 187 LEU A O 1
ATOM 1446 N N . VAL A 1 188 ? 0.362 -13.129 17.305 1.00 94.81 188 VAL A N 1
ATOM 1447 C CA . VAL A 1 188 ? -0.191 -14.325 17.957 1.00 94.81 188 VAL A CA 1
ATOM 1448 C C . VAL A 1 188 ? 0.355 -15.613 17.347 1.00 94.81 188 VAL A C 1
ATOM 1450 O O . VAL A 1 188 ? 0.832 -16.475 18.082 1.00 94.81 188 VAL A O 1
ATOM 1453 N N . GLN A 1 189 ? 0.295 -15.741 16.023 1.00 94.62 189 GLN A N 1
ATOM 1454 C CA . GLN A 1 189 ? 0.576 -16.982 15.293 1.00 94.62 189 GLN A CA 1
ATOM 1455 C C . GLN A 1 189 ? 2.022 -17.064 14.789 1.00 94.62 189 GLN A C 1
ATOM 1457 O O . GLN A 1 189 ? 2.499 -18.145 14.451 1.00 94.62 189 GLN A O 1
ATOM 1462 N N . GLY A 1 190 ? 2.740 -15.940 14.762 1.00 94.25 190 GLY A N 1
ATOM 1463 C CA . GL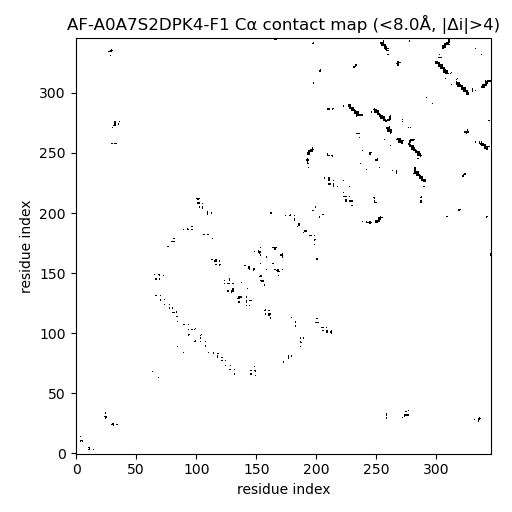Y A 1 190 ? 4.102 -15.872 14.249 1.00 94.25 190 GLY A CA 1
ATOM 1464 C C . GLY A 1 190 ? 4.195 -15.311 12.837 1.00 94.25 190 GLY A C 1
ATOM 1465 O O . GLY A 1 190 ? 3.226 -14.820 12.263 1.00 94.25 190 GLY A O 1
ATOM 1466 N N . ARG A 1 191 ? 5.419 -15.302 12.302 1.00 94.25 191 ARG A N 1
ATOM 1467 C CA . ARG A 1 191 ? 5.737 -14.671 11.014 1.00 94.25 191 ARG A CA 1
ATOM 1468 C C . ARG A 1 191 ? 4.902 -15.293 9.885 1.00 94.25 191 ARG A C 1
ATOM 1470 O O . ARG A 1 191 ? 5.037 -16.496 9.663 1.00 94.25 191 ARG A O 1
ATOM 1477 N N . PRO A 1 192 ? 4.096 -14.505 9.147 1.00 95.19 192 PRO A N 1
ATOM 1478 C CA . PRO A 1 192 ? 3.324 -15.033 8.031 1.00 95.19 192 PRO A CA 1
ATOM 1479 C C . PRO A 1 192 ? 4.244 -15.421 6.864 1.00 95.19 192 PRO A C 1
ATOM 1481 O O . PRO A 1 192 ? 5.337 -14.873 6.703 1.00 95.19 192 PRO A O 1
ATOM 1484 N N . ALA A 1 193 ? 3.788 -16.358 6.028 1.00 95.81 193 ALA A N 1
ATOM 1485 C CA . ALA A 1 193 ? 4.518 -16.779 4.829 1.00 95.81 193 ALA A CA 1
ATOM 1486 C C . ALA A 1 193 ? 4.616 -15.656 3.780 1.00 95.81 193 ALA A C 1
ATOM 1488 O O . ALA A 1 193 ? 5.627 -15.529 3.092 1.00 95.81 193 ALA A O 1
ATOM 1489 N N . THR A 1 194 ? 3.576 -14.825 3.694 1.00 96.38 194 THR A N 1
ATOM 1490 C CA . THR A 1 194 ? 3.471 -13.680 2.784 1.00 96.38 194 THR A CA 1
ATOM 1491 C C . THR A 1 194 ? 2.900 -12.479 3.527 1.00 96.38 194 THR A C 1
ATOM 1493 O O . THR A 1 194 ? 2.005 -12.650 4.354 1.00 96.38 194 THR A O 1
ATOM 1496 N N . PHE A 1 195 ? 3.338 -11.273 3.185 1.00 96.88 195 PHE A N 1
ATOM 1497 C CA . PHE A 1 195 ? 2.846 -10.030 3.772 1.00 96.88 195 PHE A CA 1
ATOM 1498 C C . PHE A 1 195 ? 2.008 -9.223 2.777 1.00 96.88 195 PHE A C 1
ATOM 1500 O O . PHE A 1 195 ? 2.356 -9.091 1.604 1.00 96.88 195 PHE A O 1
ATOM 1507 N N . TRP A 1 196 ? 0.940 -8.598 3.254 1.00 95.62 196 TRP A N 1
ATOM 1508 C CA . TRP A 1 196 ? 0.229 -7.567 2.513 1.00 95.62 196 TRP A CA 1
ATOM 1509 C C . TRP A 1 196 ? 1.020 -6.262 2.635 1.00 95.62 196 TRP A C 1
ATOM 1511 O O . TRP A 1 196 ? 1.051 -5.653 3.709 1.00 95.62 196 TRP A O 1
ATOM 1521 N N . LEU A 1 197 ? 1.709 -5.842 1.565 1.00 91.44 197 LEU A N 1
ATOM 1522 C CA . LEU A 1 197 ? 2.641 -4.705 1.633 1.00 91.44 197 LEU A CA 1
ATOM 1523 C C . LEU A 1 197 ? 1.929 -3.383 1.950 1.00 91.44 197 LEU A C 1
ATOM 1525 O O . LEU A 1 197 ? 2.452 -2.573 2.716 1.00 91.44 197 LEU A O 1
ATOM 1529 N N . THR A 1 198 ? 0.719 -3.180 1.417 1.00 83.19 198 THR A N 1
ATOM 1530 C CA . THR A 1 198 ? -0.130 -2.044 1.811 1.00 83.19 198 THR A CA 1
ATOM 1531 C C . THR A 1 198 ? -0.413 -2.045 3.300 1.00 83.19 198 THR A C 1
ATOM 1533 O O . THR A 1 198 ? -0.639 -0.968 3.825 1.00 83.19 198 THR A O 1
ATOM 1536 N N . GLY A 1 199 ? -0.450 -3.210 3.960 1.00 90.75 199 GLY A N 1
ATOM 1537 C CA . GLY A 1 199 ? -0.892 -3.397 5.338 1.00 90.75 199 GLY A CA 1
ATOM 1538 C C . GLY A 1 199 ? 0.003 -2.700 6.363 1.00 90.75 199 GLY A C 1
ATOM 1539 O O . GLY A 1 199 ? -0.421 -2.448 7.489 1.00 90.75 199 GLY A O 1
ATOM 1540 N N . PHE A 1 200 ? 1.197 -2.275 5.957 1.00 94.06 200 PHE A N 1
ATOM 1541 C CA . PHE A 1 200 ? 2.085 -1.455 6.772 1.00 94.06 200 PHE A CA 1
ATOM 1542 C C . PHE A 1 200 ? 1.818 0.036 6.573 1.00 94.06 200 PHE A C 1
ATOM 1544 O O . PHE A 1 200 ? 1.550 0.504 5.465 1.00 94.06 200 PHE A O 1
ATOM 1551 N N . PHE A 1 201 ? 1.879 0.803 7.652 1.00 93.56 201 PHE A N 1
ATOM 1552 C CA . PHE A 1 201 ? 1.870 2.257 7.607 1.00 93.56 201 PHE A CA 1
ATOM 1553 C C . PHE A 1 201 ? 3.206 2.802 7.073 1.00 93.56 201 PHE A C 1
ATOM 1555 O O . PHE A 1 201 ? 3.228 3.828 6.384 1.00 93.56 201 PHE A O 1
ATOM 1562 N N . ASN A 1 202 ? 4.317 2.110 7.355 1.00 93.12 202 ASN A N 1
ATOM 1563 C CA . ASN A 1 202 ? 5.656 2.415 6.862 1.00 93.12 202 ASN A CA 1
ATOM 1564 C C . ASN A 1 202 ? 6.275 1.234 6.076 1.00 93.12 202 ASN A C 1
ATOM 1566 O O . ASN A 1 202 ? 7.200 0.573 6.558 1.00 93.12 202 ASN A O 1
ATOM 1570 N N . PRO A 1 203 ? 5.831 0.989 4.827 1.00 93.69 203 PRO A N 1
ATOM 1571 C CA . PRO A 1 203 ? 6.376 -0.093 4.002 1.00 93.69 203 PRO A CA 1
ATOM 1572 C C . PRO A 1 203 ? 7.875 0.074 3.700 1.00 93.69 203 PRO A C 1
ATOM 1574 O O . PRO A 1 203 ? 8.588 -0.914 3.569 1.00 93.69 203 PRO A O 1
ATOM 1577 N N . GLN A 1 204 ? 8.391 1.307 3.638 1.00 93.12 204 GLN A N 1
ATOM 1578 C CA . GLN A 1 204 ? 9.823 1.556 3.432 1.00 93.12 204 GLN A CA 1
ATOM 1579 C C . GLN A 1 204 ? 10.655 1.115 4.641 1.00 93.12 204 GLN A C 1
ATOM 1581 O O . GLN A 1 204 ? 11.676 0.452 4.476 1.00 93.12 204 GLN A O 1
ATOM 1586 N N . GLY A 1 205 ? 10.190 1.426 5.856 1.00 94.81 205 GLY A N 1
ATOM 1587 C CA . GLY A 1 205 ? 10.804 0.933 7.090 1.00 94.81 205 GLY A CA 1
ATOM 1588 C C . GLY A 1 205 ? 10.821 -0.593 7.156 1.00 94.81 205 GLY A C 1
ATOM 1589 O O . GLY A 1 205 ? 11.843 -1.176 7.520 1.00 94.81 205 GLY A O 1
ATOM 1590 N N . PHE A 1 206 ? 9.736 -1.240 6.716 1.00 96.19 206 PHE A N 1
ATOM 1591 C CA . PHE A 1 206 ? 9.674 -2.698 6.608 1.00 96.19 206 PHE A CA 1
ATOM 1592 C C . PHE A 1 206 ? 10.726 -3.253 5.636 1.00 96.19 206 PHE A C 1
ATOM 1594 O O . PHE A 1 206 ? 11.448 -4.185 5.982 1.00 96.19 206 PHE A O 1
ATOM 1601 N N . LEU A 1 207 ? 10.867 -2.668 4.440 1.00 95.56 207 LEU A N 1
ATOM 1602 C CA . LEU A 1 207 ? 11.875 -3.095 3.459 1.00 95.56 207 LEU A CA 1
ATOM 1603 C C . LEU A 1 207 ? 13.309 -2.923 3.984 1.00 95.56 207 LEU A C 1
ATOM 1605 O O . LEU A 1 207 ? 14.157 -3.786 3.762 1.00 95.56 207 LEU A O 1
ATOM 1609 N N . THR A 1 208 ? 13.581 -1.855 4.736 1.00 95.12 208 THR A N 1
ATOM 1610 C CA . THR A 1 208 ? 14.875 -1.668 5.409 1.00 95.12 208 THR A CA 1
ATOM 1611 C C . THR A 1 208 ? 15.114 -2.736 6.474 1.00 95.12 208 THR A C 1
ATOM 1613 O O . THR A 1 208 ? 16.199 -3.309 6.533 1.00 95.12 208 THR A O 1
ATOM 1616 N N . ALA A 1 209 ? 14.108 -3.053 7.291 1.00 96.31 209 ALA A N 1
ATOM 1617 C CA . ALA A 1 209 ? 14.206 -4.124 8.277 1.00 96.31 209 ALA A CA 1
ATOM 1618 C C . ALA A 1 209 ? 14.414 -5.500 7.613 1.00 96.31 209 ALA A C 1
ATOM 1620 O O . ALA A 1 209 ? 15.212 -6.301 8.099 1.00 96.31 209 ALA A O 1
ATOM 1621 N N . ASN A 1 210 ? 13.774 -5.747 6.465 1.00 96.06 210 ASN A N 1
ATOM 1622 C CA . ASN A 1 210 ? 14.009 -6.936 5.647 1.00 96.06 210 ASN A CA 1
ATOM 1623 C C . ASN A 1 210 ? 15.475 -7.011 5.187 1.00 96.06 210 ASN A C 1
ATOM 1625 O O . ASN A 1 210 ? 16.135 -8.017 5.434 1.00 96.06 210 ASN A O 1
ATOM 1629 N N . ARG A 1 211 ? 16.026 -5.926 4.620 1.00 94.81 211 ARG A N 1
ATOM 1630 C CA . ARG A 1 211 ? 17.453 -5.847 4.247 1.00 94.81 211 ARG A CA 1
ATOM 1631 C C . ARG A 1 211 ? 18.377 -6.109 5.434 1.00 94.81 211 ARG A C 1
ATOM 1633 O O . ARG A 1 211 ? 19.328 -6.867 5.304 1.00 94.81 211 ARG A O 1
ATOM 1640 N N . GLN A 1 212 ? 18.079 -5.548 6.605 1.00 94.62 212 GLN A N 1
ATOM 1641 C CA . GLN A 1 212 ? 18.865 -5.798 7.817 1.00 94.62 212 GLN A CA 1
ATOM 1642 C C . GLN A 1 212 ? 18.858 -7.276 8.232 1.00 94.62 212 GLN A C 1
ATOM 1644 O O . GLN A 1 212 ? 19.886 -7.782 8.679 1.00 94.62 212 GLN A O 1
ATOM 1649 N N . GLU A 1 213 ? 17.730 -7.982 8.106 1.00 94.06 213 GLU A N 1
ATOM 1650 C CA . GLU A 1 213 ? 17.689 -9.428 8.358 1.00 94.06 213 GLU A CA 1
ATOM 1651 C C . GLU A 1 213 ? 18.539 -10.214 7.362 1.00 94.06 213 GLU A C 1
ATOM 1653 O O . GLU A 1 213 ? 19.246 -11.133 7.775 1.00 94.06 213 GLU A O 1
ATOM 1658 N N . VAL A 1 214 ? 18.507 -9.831 6.084 1.00 94.19 214 VAL A N 1
ATOM 1659 C CA . VAL A 1 214 ? 19.350 -10.432 5.045 1.00 94.19 214 VAL A CA 1
ATOM 1660 C C . VAL A 1 214 ? 20.833 -10.209 5.343 1.00 94.19 214 VAL A C 1
ATOM 1662 O O . VAL A 1 214 ? 21.578 -11.179 5.457 1.00 94.19 214 VAL A O 1
ATOM 1665 N N . CYS A 1 215 ? 21.261 -8.970 5.601 1.00 93.00 215 CYS A N 1
ATOM 1666 C CA . CYS A 1 215 ? 22.654 -8.670 5.959 1.00 93.00 215 CYS A CA 1
ATOM 1667 C C . CYS A 1 215 ? 23.126 -9.480 7.175 1.00 93.00 215 CYS A C 1
ATOM 1669 O O . CYS A 1 215 ? 24.246 -9.980 7.196 1.00 93.00 215 CYS A O 1
ATOM 1671 N N . ARG A 1 216 ? 22.265 -9.664 8.188 1.00 92.19 216 ARG A N 1
ATOM 1672 C CA . ARG A 1 216 ? 22.594 -10.484 9.367 1.00 92.19 216 ARG A CA 1
ATOM 1673 C C . ARG A 1 216 ? 22.788 -11.964 9.024 1.00 92.19 216 ARG A C 1
ATOM 1675 O O . ARG A 1 216 ? 23.603 -12.614 9.675 1.00 92.19 216 ARG A O 1
ATOM 1682 N N . LYS A 1 217 ? 22.069 -12.504 8.033 1.00 90.94 217 LYS A N 1
ATOM 1683 C CA . LYS A 1 217 ? 22.282 -13.879 7.545 1.00 90.94 217 LYS A CA 1
ATOM 1684 C C . LYS A 1 217 ? 23.616 -14.017 6.809 1.00 90.94 217 LYS A C 1
ATOM 1686 O O . LYS A 1 217 ? 24.325 -14.989 7.049 1.00 90.94 217 LYS A O 1
ATOM 1691 N N . HIS A 1 218 ? 23.997 -13.005 6.033 1.00 90.62 218 HIS A N 1
ATOM 1692 C CA . HIS A 1 218 ? 25.278 -12.934 5.317 1.00 90.62 218 HIS A CA 1
ATOM 1693 C C . HIS A 1 218 ? 26.405 -12.274 6.127 1.00 90.62 218 HIS A C 1
ATOM 1695 O O . HIS A 1 218 ? 27.404 -11.826 5.571 1.00 90.62 218 HIS A O 1
ATOM 1701 N N . ALA A 1 219 ? 26.304 -12.242 7.461 1.00 86.12 219 ALA A N 1
ATOM 1702 C CA . ALA A 1 219 ? 27.321 -11.613 8.305 1.00 86.12 219 ALA A CA 1
ATOM 1703 C C . ALA A 1 219 ? 28.715 -12.252 8.144 1.00 86.12 219 ALA A C 1
ATOM 1705 O O . ALA A 1 219 ? 29.725 -11.569 8.278 1.00 86.12 219 ALA A O 1
ATOM 1706 N N . LYS A 1 220 ? 28.780 -13.552 7.820 1.00 87.50 220 LYS A N 1
ATOM 1707 C CA . LYS A 1 220 ? 30.044 -14.259 7.540 1.00 87.50 220 LYS A CA 1
ATOM 1708 C C . LYS A 1 220 ? 30.704 -13.822 6.230 1.00 87.50 220 LYS A C 1
ATOM 1710 O O . LYS A 1 220 ? 31.906 -13.993 6.077 1.00 87.50 220 LYS A O 1
ATOM 1715 N N . GLU A 1 221 ? 29.919 -13.278 5.308 1.00 87.94 221 GLU A N 1
ATOM 1716 C CA . GLU A 1 221 ? 30.364 -12.757 4.014 1.00 87.94 221 GLU A CA 1
ATOM 1717 C C . GLU A 1 221 ? 30.621 -11.242 4.070 1.00 87.94 221 GLU A C 1
ATOM 1719 O O . GLU A 1 221 ? 30.875 -10.620 3.044 1.00 87.94 221 GLU A O 1
ATOM 1724 N N . SER A 1 222 ? 30.555 -10.639 5.264 1.00 86.50 222 SER A N 1
ATOM 1725 C CA . SER A 1 222 ? 30.802 -9.211 5.497 1.00 86.50 222 SER A CA 1
ATOM 1726 C C . SER A 1 222 ? 29.897 -8.270 4.690 1.00 86.50 222 SER A C 1
ATOM 1728 O O . SER A 1 222 ? 30.318 -7.176 4.323 1.00 86.50 222 SER A O 1
ATOM 1730 N N . TRP A 1 223 ? 28.642 -8.657 4.430 1.00 90.25 223 TRP A N 1
ATOM 1731 C CA . TRP A 1 223 ? 27.679 -7.773 3.765 1.00 90.25 223 TRP A CA 1
ATOM 1732 C C . TRP A 1 223 ? 27.350 -6.560 4.644 1.00 90.25 223 TRP A C 1
ATOM 1734 O O . TRP A 1 223 ? 26.758 -6.697 5.720 1.00 90.25 223 TRP A O 1
ATOM 1744 N N . ALA A 1 224 ? 27.680 -5.362 4.162 1.00 89.12 224 ALA A N 1
ATOM 1745 C CA . ALA A 1 224 ? 27.267 -4.109 4.779 1.00 89.12 224 ALA A CA 1
ATOM 1746 C C . ALA A 1 224 ? 25.878 -3.691 4.279 1.00 89.12 224 ALA A C 1
ATOM 1748 O O . ALA A 1 224 ? 25.534 -3.887 3.115 1.00 89.12 224 ALA A O 1
ATOM 1749 N N . LEU A 1 225 ? 25.065 -3.087 5.154 1.00 88.56 225 LEU A N 1
ATOM 1750 C CA . LEU A 1 225 ? 23.715 -2.648 4.784 1.00 88.56 225 LEU A CA 1
ATOM 1751 C C . LEU A 1 225 ? 23.737 -1.657 3.614 1.00 88.56 225 LEU A C 1
ATOM 1753 O O . LEU A 1 225 ? 22.862 -1.735 2.753 1.00 88.56 225 LEU A O 1
ATOM 1757 N N . ASP A 1 226 ? 24.726 -0.766 3.577 1.00 88.38 226 ASP A N 1
ATOM 1758 C CA . ASP A 1 226 ? 24.850 0.287 2.565 1.00 88.38 226 ASP A CA 1
ATOM 1759 C C . ASP A 1 226 ? 25.117 -0.268 1.158 1.00 88.38 226 ASP A C 1
ATOM 1761 O O . ASP A 1 226 ? 24.640 0.305 0.179 1.00 88.38 226 ASP A O 1
ATOM 1765 N N . ASP A 1 227 ? 25.769 -1.429 1.063 1.00 88.56 227 ASP A N 1
ATOM 1766 C CA . ASP A 1 227 ? 26.083 -2.094 -0.207 1.00 88.56 227 ASP A CA 1
ATOM 1767 C C . ASP A 1 227 ? 24.939 -2.985 -0.713 1.00 88.56 227 ASP A C 1
ATOM 1769 O O . ASP A 1 227 ? 24.925 -3.400 -1.872 1.00 88.56 227 ASP A O 1
ATOM 1773 N N . VAL A 1 228 ? 23.961 -3.294 0.143 1.00 90.38 228 VAL A N 1
ATOM 1774 C CA . VAL A 1 228 ? 22.845 -4.189 -0.182 1.00 90.38 228 VAL A CA 1
ATOM 1775 C C . VAL A 1 228 ? 21.660 -3.390 -0.705 1.00 90.38 228 VAL A C 1
ATOM 1777 O O . VAL A 1 228 ? 21.125 -2.544 -0.002 1.00 90.38 228 VAL A O 1
ATOM 1780 N N . ILE A 1 229 ? 21.162 -3.703 -1.895 1.00 90.94 229 ILE A N 1
ATOM 1781 C CA . ILE A 1 229 ? 19.937 -3.137 -2.474 1.00 90.94 229 ILE A CA 1
ATOM 1782 C C . ILE A 1 229 ? 18.779 -4.141 -2.413 1.00 90.94 229 ILE A C 1
ATOM 1784 O O . ILE A 1 229 ? 18.984 -5.338 -2.219 1.00 90.94 229 ILE A O 1
ATOM 1788 N N . ASN A 1 230 ? 17.544 -3.658 -2.586 1.00 92.25 230 ASN A N 1
ATOM 1789 C CA . ASN A 1 230 ? 16.391 -4.546 -2.748 1.00 92.25 230 ASN A CA 1
ATOM 1790 C C . ASN A 1 230 ? 16.461 -5.219 -4.126 1.00 92.25 230 ASN A C 1
ATOM 1792 O O . ASN A 1 230 ? 16.385 -4.532 -5.144 1.00 92.25 230 ASN A O 1
ATOM 1796 N N . ALA A 1 231 ? 16.572 -6.542 -4.137 1.00 92.25 231 ALA A N 1
ATOM 1797 C CA . ALA A 1 231 ? 16.313 -7.386 -5.294 1.00 92.25 231 ALA A CA 1
ATOM 1798 C C . ALA A 1 231 ? 14.845 -7.798 -5.281 1.00 92.25 231 ALA A C 1
ATOM 1800 O O . ALA A 1 231 ? 14.289 -8.040 -4.206 1.00 92.25 231 ALA A O 1
ATOM 1801 N N . SER A 1 232 ? 14.221 -7.914 -6.447 1.00 93.44 232 SER A N 1
ATOM 1802 C CA . SER A 1 232 ? 12.831 -8.344 -6.537 1.00 93.44 232 SER A CA 1
ATOM 1803 C C . SER A 1 232 ? 12.618 -9.335 -7.666 1.00 93.44 232 SER A C 1
ATOM 1805 O O . SER A 1 232 ? 13.122 -9.107 -8.762 1.00 93.44 232 SER A O 1
ATOM 1807 N N . ASP A 1 233 ? 11.817 -10.365 -7.417 1.00 93.31 233 ASP A N 1
ATOM 1808 C CA . ASP A 1 233 ? 11.382 -11.321 -8.434 1.00 93.31 233 ASP A CA 1
ATOM 1809 C C . ASP A 1 233 ? 9.892 -11.633 -8.275 1.00 93.31 233 ASP A C 1
ATOM 1811 O O . ASP A 1 233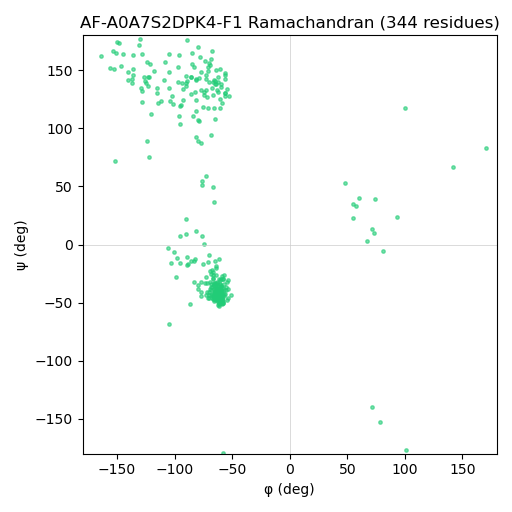 ? 9.368 -11.701 -7.161 1.00 93.31 233 ASP A O 1
ATOM 1815 N N . VAL A 1 234 ? 9.189 -11.798 -9.391 1.00 95.31 234 VAL A N 1
ATOM 1816 C CA . VAL A 1 234 ? 7.753 -12.103 -9.390 1.00 95.31 234 VAL A CA 1
ATOM 1817 C C . VAL A 1 234 ? 7.582 -13.610 -9.506 1.00 95.31 234 VAL A C 1
ATOM 1819 O O . VAL A 1 234 ? 7.977 -14.219 -10.505 1.00 95.31 234 VAL A O 1
ATOM 1822 N N . LEU A 1 235 ? 6.962 -14.217 -8.494 1.00 94.50 235 LEU A N 1
ATOM 1823 C CA . LEU A 1 235 ? 6.636 -15.635 -8.516 1.00 94.50 235 LEU A CA 1
ATOM 1824 C C . LEU A 1 235 ? 5.470 -15.893 -9.471 1.00 94.50 235 LEU A C 1
ATOM 1826 O O . LEU A 1 235 ? 4.621 -15.043 -9.719 1.00 94.50 235 LEU A O 1
ATOM 1830 N N . ARG A 1 236 ? 5.364 -17.135 -9.941 1.00 93.75 236 ARG A N 1
ATOM 1831 C CA . ARG A 1 236 ? 4.159 -17.608 -10.642 1.00 93.75 236 ARG A CA 1
ATOM 1832 C C . ARG A 1 236 ? 2.989 -17.882 -9.697 1.00 93.75 236 ARG A C 1
ATOM 1834 O O . ARG A 1 236 ? 1.865 -18.017 -10.166 1.00 93.75 236 ARG A O 1
ATOM 1841 N N . GLN A 1 237 ? 3.281 -18.005 -8.404 1.00 93.62 237 GLN A N 1
ATOM 1842 C CA . GLN A 1 237 ? 2.324 -18.409 -7.387 1.00 93.62 237 GLN A CA 1
ATOM 1843 C C . GLN A 1 237 ? 1.453 -17.242 -6.938 1.00 93.62 237 GLN A C 1
ATOM 1845 O O . GLN A 1 237 ? 1.932 -16.118 -6.758 1.00 93.62 237 GLN A O 1
ATOM 1850 N N . GLU A 1 238 ? 0.186 -17.545 -6.690 1.00 94.12 238 GLU A N 1
ATOM 1851 C CA . GLU A 1 238 ? -0.713 -16.649 -5.970 1.00 94.12 238 GLU A CA 1
ATOM 1852 C C . GLU A 1 238 ? -0.574 -16.820 -4.456 1.00 94.12 238 GLU A C 1
ATOM 1854 O O . GLU A 1 238 ? -0.007 -17.797 -3.960 1.00 94.12 238 GLU A O 1
ATOM 1859 N N . LYS A 1 239 ? -1.107 -15.858 -3.697 1.00 92.50 239 LYS A N 1
ATOM 1860 C CA . LYS A 1 239 ? -1.031 -15.845 -2.229 1.00 92.50 239 LYS A CA 1
ATOM 1861 C C . LYS A 1 239 ? -1.495 -17.174 -1.618 1.00 92.50 239 LYS A C 1
ATOM 1863 O O . LYS A 1 239 ? -0.858 -17.682 -0.700 1.00 92.50 239 LYS A O 1
ATOM 1868 N N . GLU A 1 240 ? -2.592 -17.733 -2.120 1.00 94.00 240 GLU A N 1
ATOM 1869 C CA . GLU A 1 240 ? -3.238 -18.942 -1.598 1.00 94.00 240 GLU A CA 1
ATOM 1870 C C . GLU A 1 240 ? -2.384 -20.208 -1.789 1.00 94.00 240 GLU A C 1
ATOM 1872 O O . GLU A 1 240 ? -2.552 -21.196 -1.066 1.00 94.00 240 GLU A O 1
ATOM 1877 N N . GLU A 1 241 ? -1.453 -20.174 -2.743 1.00 94.12 241 GLU A N 1
ATOM 1878 C CA . GLU A 1 241 ? -0.565 -21.283 -3.094 1.00 94.12 241 GLU A CA 1
ATOM 1879 C C . GLU A 1 241 ? 0.729 -21.270 -2.266 1.00 94.12 241 GLU A C 1
ATOM 1881 O O . GLU A 1 241 ? 1.418 -22.289 -2.165 1.00 94.12 241 GLU A O 1
ATOM 1886 N N . VAL A 1 242 ? 1.061 -20.141 -1.632 1.00 94.56 242 VAL A N 1
ATOM 1887 C CA . VAL A 1 242 ? 2.277 -19.993 -0.827 1.00 94.56 242 VAL A CA 1
ATOM 1888 C C . VAL A 1 242 ? 2.045 -20.515 0.592 1.00 94.56 242 VAL A C 1
ATOM 1890 O O . VAL A 1 242 ? 1.330 -19.922 1.398 1.00 94.56 242 VAL A O 1
ATOM 1893 N N . ARG A 1 243 ? 2.685 -21.643 0.922 1.00 93.12 243 ARG A N 1
ATOM 1894 C CA . ARG A 1 243 ? 2.582 -22.289 2.247 1.00 93.12 243 ARG A CA 1
ATOM 1895 C C . ARG A 1 243 ? 3.742 -21.973 3.190 1.00 93.12 243 ARG A C 1
ATOM 1897 O O . ARG A 1 243 ? 3.561 -21.999 4.403 1.00 93.12 243 ARG A O 1
ATOM 1904 N N . LYS A 1 244 ? 4.923 -21.680 2.645 1.00 93.94 244 LYS A N 1
ATOM 1905 C CA . LYS A 1 244 ? 6.149 -21.383 3.398 1.00 93.94 244 LYS A CA 1
ATOM 1906 C C . LYS A 1 244 ? 6.704 -20.040 2.927 1.00 93.94 244 LYS A C 1
ATOM 1908 O O . LYS A 1 244 ? 6.664 -19.751 1.735 1.00 93.94 244 LYS A O 1
ATOM 1913 N N . GLY A 1 245 ? 7.209 -19.235 3.860 1.00 93.56 245 GLY A N 1
ATOM 1914 C CA . GLY A 1 245 ? 7.975 -18.034 3.521 1.00 93.56 245 GLY A CA 1
ATOM 1915 C C . GLY A 1 245 ? 9.324 -18.375 2.870 1.00 93.56 245 GLY A C 1
ATOM 1916 O O . GLY A 1 245 ? 9.754 -19.533 2.936 1.00 93.56 245 GLY A O 1
ATOM 1917 N N . PRO A 1 246 ? 10.004 -17.387 2.265 1.00 95.25 246 PRO A N 1
ATOM 1918 C CA . PRO A 1 246 ? 11.286 -17.625 1.623 1.00 95.25 246 PRO A CA 1
ATOM 1919 C C . PRO A 1 246 ? 12.371 -17.898 2.666 1.00 95.25 246 PRO A C 1
ATOM 1921 O O . PRO A 1 246 ? 12.288 -17.442 3.812 1.00 95.25 246 PRO A O 1
ATOM 1924 N N . ASP A 1 247 ? 13.430 -18.592 2.252 1.00 91.81 247 ASP A N 1
ATOM 1925 C CA . ASP A 1 247 ? 14.601 -18.790 3.109 1.00 91.81 247 ASP A CA 1
ATOM 1926 C C . ASP A 1 247 ? 15.336 -17.465 3.365 1.00 91.81 247 ASP A C 1
ATOM 1928 O O . ASP A 1 247 ? 15.934 -17.291 4.427 1.00 91.81 247 ASP A O 1
ATOM 1932 N N . GLU A 1 248 ? 15.217 -16.492 2.459 1.00 92.00 248 GLU A N 1
ATOM 1933 C CA . GLU A 1 248 ? 15.773 -15.145 2.570 1.00 92.00 248 GLU A CA 1
ATOM 1934 C C . GLU A 1 248 ? 14.797 -14.089 2.027 1.00 92.00 248 GLU A C 1
ATOM 1936 O O . GLU A 1 248 ? 14.097 -14.315 1.043 1.00 92.00 248 GLU A O 1
ATOM 1941 N N . GLY A 1 249 ? 14.723 -12.929 2.679 1.00 95.06 249 GLY A N 1
ATOM 1942 C CA . GLY A 1 249 ? 13.808 -11.863 2.286 1.00 95.06 249 GLY A CA 1
ATOM 1943 C C . GLY A 1 249 ? 12.361 -12.090 2.737 1.00 95.06 249 GLY A C 1
ATOM 1944 O O . GLY A 1 249 ? 12.085 -12.743 3.750 1.00 95.06 249 GLY A O 1
ATOM 1945 N N . CYS A 1 250 ? 11.420 -11.514 1.990 1.00 97.19 250 CYS A N 1
ATOM 1946 C CA . CYS A 1 250 ? 9.984 -11.589 2.254 1.00 97.19 250 CYS A CA 1
ATOM 1947 C C . CYS A 1 250 ? 9.189 -11.753 0.958 1.00 97.19 250 CYS A C 1
ATOM 1949 O O . CYS A 1 250 ? 9.555 -11.204 -0.080 1.00 97.19 250 CYS A O 1
ATOM 1951 N N . TYR A 1 251 ? 8.063 -12.458 1.045 1.00 97.88 251 TYR A N 1
ATOM 1952 C CA . TYR A 1 251 ? 7.046 -12.474 -0.002 1.00 97.88 251 TYR A CA 1
ATOM 1953 C C . TYR A 1 251 ? 5.977 -11.422 0.277 1.00 97.88 251 TYR A C 1
ATOM 1955 O O . TYR A 1 251 ? 5.527 -11.280 1.416 1.00 97.88 251 TYR A O 1
ATOM 1963 N N . PHE A 1 252 ? 5.540 -10.728 -0.766 1.00 97.25 252 PHE A N 1
ATOM 1964 C CA . PHE A 1 252 ? 4.504 -9.709 -0.715 1.00 97.25 252 PHE A CA 1
ATOM 1965 C C . PHE A 1 252 ? 3.356 -10.030 -1.662 1.00 97.25 252 PHE A C 1
ATOM 1967 O O . PHE A 1 252 ? 3.573 -10.526 -2.762 1.00 97.25 252 PHE A O 1
ATOM 1974 N N . HIS A 1 253 ? 2.135 -9.708 -1.248 1.00 95.75 253 HIS A N 1
ATOM 1975 C CA . HIS A 1 253 ? 0.937 -9.849 -2.072 1.00 95.75 253 HIS A CA 1
ATOM 1976 C C . HIS A 1 253 ? 0.088 -8.572 -2.051 1.00 95.75 253 HIS A C 1
ATOM 1978 O O . HIS A 1 253 ? 0.312 -7.666 -1.241 1.00 95.75 253 HIS A O 1
ATOM 1984 N N . GLY A 1 254 ? -0.936 -8.533 -2.911 1.00 92.69 254 GLY A N 1
ATOM 1985 C CA . GLY A 1 254 ? -1.870 -7.407 -3.006 1.00 92.69 254 GLY A CA 1
ATOM 1986 C C . GLY A 1 254 ? -1.258 -6.189 -3.695 1.00 92.69 254 GLY A C 1
ATOM 1987 O O . GLY A 1 254 ? -1.458 -5.069 -3.239 1.00 92.69 254 GLY A O 1
ATOM 1988 N N . LEU A 1 255 ? -0.473 -6.426 -4.745 1.00 95.38 255 LEU A N 1
ATOM 1989 C CA . LEU A 1 255 ? 0.080 -5.394 -5.616 1.00 95.38 255 LEU A CA 1
ATOM 1990 C C . LEU A 1 255 ? -0.687 -5.389 -6.938 1.00 95.38 255 LEU A C 1
ATOM 1992 O O . LEU A 1 255 ? -1.136 -6.436 -7.402 1.00 95.38 255 LEU A O 1
ATOM 1996 N N . TYR A 1 256 ? -0.808 -4.221 -7.555 1.00 95.50 256 TYR A N 1
ATOM 1997 C CA . TYR A 1 256 ? -1.538 -4.025 -8.801 1.00 95.50 256 TYR A CA 1
ATOM 1998 C C . TYR A 1 256 ? -0.673 -3.276 -9.808 1.00 95.50 256 TYR A C 1
ATOM 2000 O O . TYR A 1 256 ? -0.047 -2.277 -9.470 1.00 95.50 256 TYR A O 1
ATOM 2008 N N . LEU A 1 257 ? -0.652 -3.739 -11.050 1.00 95.50 257 LEU A N 1
ATOM 2009 C CA . LEU A 1 257 ? -0.068 -3.039 -12.183 1.00 95.50 257 LEU A CA 1
ATOM 2010 C C . LEU A 1 257 ? -1.086 -2.073 -12.778 1.00 95.50 257 LEU A C 1
ATOM 2012 O O . LEU A 1 257 ? -2.205 -2.466 -13.103 1.00 95.50 257 LEU A O 1
ATOM 2016 N N . GLU A 1 258 ? -0.676 -0.823 -12.965 1.00 93.19 258 GLU A N 1
ATOM 2017 C CA . GLU A 1 258 ? -1.404 0.166 -13.756 1.00 93.19 258 GLU A CA 1
ATOM 2018 C C . GLU A 1 258 ? -0.686 0.361 -15.098 1.00 93.19 258 GLU A C 1
ATOM 2020 O O . GLU A 1 258 ? 0.539 0.477 -15.146 1.00 93.19 258 GLU A O 1
ATOM 2025 N N . GLY A 1 259 ? -1.436 0.394 -16.203 1.00 89.75 259 GLY A N 1
ATOM 2026 C CA . GLY A 1 259 ? -0.888 0.609 -17.554 1.00 89.75 259 GLY A CA 1
ATOM 2027 C C . GLY A 1 259 ? -0.286 -0.633 -18.231 1.00 89.75 259 GLY A C 1
ATOM 2028 O O . GLY A 1 259 ? 0.044 -0.583 -19.419 1.00 89.75 259 GLY A O 1
ATOM 2029 N N . ALA A 1 260 ? -0.198 -1.754 -17.516 1.00 94.31 260 ALA A N 1
ATOM 2030 C CA . ALA A 1 260 ? 0.242 -3.054 -18.015 1.00 94.31 260 ALA A CA 1
ATOM 2031 C C . ALA A 1 260 ? -0.439 -4.189 -17.236 1.00 94.31 260 ALA A C 1
ATOM 2033 O O . ALA A 1 260 ? -1.131 -3.947 -16.247 1.00 94.31 260 ALA A O 1
ATOM 2034 N N . LYS A 1 261 ? -0.210 -5.429 -17.666 1.00 95.75 261 LYS A N 1
ATOM 2035 C CA . LYS A 1 261 ? -0.564 -6.638 -16.917 1.00 95.75 261 LYS A CA 1
ATOM 2036 C C . LYS A 1 261 ? 0.636 -7.568 -16.796 1.00 95.75 261 LYS A C 1
ATOM 2038 O O . LYS A 1 261 ? 1.612 -7.440 -17.536 1.00 95.75 261 LYS A O 1
ATOM 2043 N N . TRP A 1 262 ? 0.544 -8.518 -15.874 1.00 96.44 262 TRP A N 1
ATOM 2044 C CA . TRP A 1 262 ? 1.517 -9.595 -15.767 1.00 96.44 262 TRP A CA 1
ATOM 2045 C C . TRP A 1 262 ? 1.030 -10.820 -16.540 1.00 96.44 262 TRP A C 1
ATOM 2047 O O . TRP A 1 262 ? -0.032 -11.367 -16.241 1.00 96.44 262 TRP A O 1
ATOM 2057 N N . ASP A 1 263 ? 1.797 -11.255 -17.536 1.00 95.50 263 ASP A N 1
ATOM 2058 C CA . ASP A 1 263 ? 1.586 -12.543 -18.185 1.00 95.50 263 ASP A CA 1
ATOM 2059 C C . ASP A 1 263 ? 2.193 -13.651 -17.317 1.00 95.50 263 ASP A C 1
ATOM 2061 O O . ASP A 1 263 ? 3.411 -13.820 -17.252 1.00 95.50 263 ASP A O 1
ATOM 2065 N N . LYS A 1 264 ? 1.329 -14.430 -16.660 1.00 92.12 264 LYS A N 1
ATOM 2066 C CA . LYS A 1 264 ? 1.732 -15.545 -15.791 1.00 92.12 264 LYS A CA 1
ATOM 2067 C C . LYS A 1 264 ? 2.414 -16.680 -16.557 1.00 92.12 264 LYS A C 1
ATOM 2069 O O . LYS A 1 264 ? 3.302 -17.333 -16.009 1.00 92.12 264 LYS A O 1
ATOM 2074 N N . ALA A 1 265 ? 2.019 -16.929 -17.809 1.00 91.75 265 ALA A N 1
ATOM 2075 C CA . ALA A 1 265 ? 2.577 -18.025 -18.597 1.00 91.75 265 ALA A CA 1
ATOM 2076 C C . ALA A 1 265 ? 4.032 -17.724 -18.985 1.00 91.75 265 ALA A C 1
ATOM 2078 O O . ALA A 1 265 ? 4.916 -18.564 -18.779 1.00 91.75 265 ALA A O 1
ATOM 2079 N N . GLY A 1 266 ? 4.286 -16.502 -19.465 1.00 91.56 266 GLY A N 1
ATOM 2080 C CA . GLY A 1 266 ? 5.618 -15.994 -19.799 1.00 91.56 266 GLY A CA 1
ATOM 2081 C C . GLY A 1 266 ? 6.433 -15.454 -18.616 1.00 91.56 266 GLY A C 1
ATOM 2082 O O . GLY A 1 266 ? 7.634 -15.244 -18.767 1.00 91.56 266 GLY A O 1
ATOM 2083 N N . ASN A 1 267 ? 5.810 -15.254 -17.449 1.00 93.56 267 ASN A N 1
ATOM 2084 C CA . ASN A 1 267 ? 6.357 -14.549 -16.282 1.00 93.56 267 ASN A CA 1
ATOM 2085 C C . ASN A 1 267 ? 6.999 -13.200 -16.651 1.00 93.56 267 ASN A C 1
ATOM 2087 O O . ASN A 1 267 ? 8.177 -12.966 -16.375 1.00 93.56 267 ASN A O 1
ATOM 2091 N N . LYS A 1 268 ? 6.245 -12.352 -17.357 1.00 94.88 268 LYS A N 1
ATOM 2092 C CA . LYS A 1 268 ? 6.732 -11.085 -17.922 1.00 94.88 268 LYS A CA 1
ATOM 2093 C C . LYS A 1 268 ? 5.629 -10.035 -18.024 1.00 94.88 268 LYS A C 1
ATOM 2095 O O . LYS A 1 268 ? 4.442 -10.354 -17.991 1.00 94.88 268 LYS A O 1
ATOM 2100 N N . LEU A 1 269 ? 6.023 -8.780 -18.214 1.00 96.06 269 LEU A N 1
ATOM 2101 C CA . LEU A 1 269 ? 5.112 -7.691 -18.547 1.00 96.06 269 LEU A CA 1
ATOM 2102 C C . LEU A 1 269 ? 4.467 -7.892 -19.919 1.00 96.06 269 LEU A C 1
ATOM 2104 O O . LEU A 1 269 ? 5.129 -8.234 -20.900 1.00 96.06 269 LEU A O 1
ATOM 2108 N N . ALA A 1 270 ? 3.172 -7.604 -19.973 1.00 95.50 270 ALA A N 1
ATOM 2109 C CA . ALA A 1 270 ? 2.365 -7.585 -21.179 1.00 95.50 270 ALA A CA 1
ATOM 2110 C C . ALA A 1 270 ? 1.449 -6.352 -21.188 1.00 95.50 270 ALA A C 1
ATOM 2112 O O . ALA A 1 270 ? 1.224 -5.699 -20.165 1.00 95.50 270 ALA A O 1
ATOM 2113 N N . ASP A 1 271 ? 0.919 -6.018 -22.361 1.00 93.06 271 ASP A N 1
ATOM 2114 C CA . ASP A 1 271 ? -0.015 -4.903 -22.496 1.00 93.06 271 ASP A CA 1
ATOM 2115 C C . ASP A 1 271 ? -1.320 -5.189 -21.739 1.00 93.06 271 ASP A C 1
ATOM 2117 O O . ASP A 1 271 ? -1.800 -6.325 -21.716 1.00 93.06 271 ASP A O 1
ATOM 2121 N N . SER A 1 272 ? -1.877 -4.156 -21.096 1.00 91.81 272 SER A N 1
ATOM 2122 C CA . SER A 1 272 ? -3.129 -4.294 -20.345 1.00 91.81 272 SER A CA 1
ATOM 2123 C C . SER A 1 272 ? -4.296 -4.651 -21.265 1.00 91.81 272 SER A C 1
ATOM 2125 O O . SER A 1 272 ? -4.345 -4.225 -22.420 1.00 91.81 272 SER A O 1
ATOM 2127 N N . ASP A 1 273 ? -5.270 -5.382 -20.730 1.00 91.31 273 ASP A N 1
ATOM 2128 C CA . ASP A 1 273 ? -6.491 -5.690 -21.461 1.00 91.31 273 ASP A CA 1
ATOM 2129 C C . ASP A 1 273 ? -7.379 -4.436 -21.609 1.00 91.31 273 ASP A C 1
ATOM 2131 O O . ASP A 1 273 ? -7.380 -3.538 -20.747 1.00 91.31 273 ASP A O 1
ATOM 2135 N N . PRO A 1 274 ? -8.156 -4.326 -22.702 1.00 88.00 274 PRO A N 1
ATOM 2136 C CA . PRO A 1 274 ? -9.089 -3.221 -22.877 1.00 88.00 274 PRO A CA 1
ATOM 2137 C C . PRO A 1 274 ? -10.047 -3.109 -21.688 1.00 88.00 274 PRO A C 1
ATOM 2139 O O . PRO A 1 274 ? -10.629 -4.102 -21.258 1.00 88.00 274 PRO A O 1
ATOM 2142 N N . LYS A 1 275 ? -10.234 -1.886 -21.176 1.00 86.81 275 LYS A N 1
ATOM 2143 C CA . LYS A 1 275 ? -11.097 -1.565 -20.019 1.00 86.81 275 LYS A CA 1
ATOM 2144 C C . LYS A 1 275 ? -10.616 -2.122 -18.668 1.00 86.81 275 LYS A C 1
ATOM 2146 O O . LYS A 1 275 ? -11.278 -1.887 -17.662 1.00 86.81 275 LYS A O 1
ATOM 2151 N N . VAL A 1 276 ? -9.455 -2.776 -18.612 1.00 89.69 276 VAL A N 1
ATOM 2152 C CA . VAL A 1 276 ? -8.811 -3.199 -17.360 1.00 89.69 276 VAL A CA 1
ATOM 2153 C C . VAL A 1 276 ? -7.778 -2.150 -16.943 1.00 89.69 276 VAL A C 1
ATOM 2155 O O . VAL A 1 276 ? -6.705 -2.020 -17.539 1.00 89.69 276 VAL A O 1
ATOM 2158 N N . LEU A 1 277 ? -8.129 -1.338 -15.943 1.00 87.38 277 LEU A N 1
ATOM 2159 C CA . LEU A 1 277 ? -7.278 -0.235 -15.470 1.00 87.38 277 LEU A CA 1
ATOM 2160 C C . LEU A 1 277 ? -6.122 -0.730 -14.597 1.00 87.38 277 LEU A C 1
ATOM 2162 O O . LEU A 1 277 ? -4.994 -0.261 -14.740 1.00 87.38 277 LEU A O 1
ATOM 2166 N N . PHE A 1 278 ? -6.421 -1.701 -13.736 1.00 92.38 278 PHE A N 1
ATOM 2167 C CA . PHE A 1 278 ? -5.490 -2.296 -12.791 1.00 92.38 278 PHE A CA 1
ATOM 2168 C C . PHE A 1 278 ? -5.519 -3.814 -12.944 1.00 92.38 278 PHE A C 1
ATOM 2170 O O . PHE A 1 278 ? -6.598 -4.408 -12.973 1.00 92.38 278 PHE A O 1
ATOM 2177 N N . ALA A 1 279 ? -4.350 -4.439 -13.026 1.00 94.50 279 ALA A N 1
ATOM 2178 C CA . ALA A 1 279 ? -4.207 -5.890 -13.067 1.00 94.50 279 ALA A CA 1
ATOM 2179 C C . ALA A 1 279 ? -3.461 -6.369 -11.813 1.00 94.50 279 ALA A C 1
ATOM 2181 O O . ALA A 1 279 ? -2.452 -5.760 -11.463 1.00 94.50 279 ALA A O 1
ATOM 2182 N N . PRO A 1 280 ? -3.904 -7.430 -11.121 1.00 94.56 280 PRO A N 1
ATOM 2183 C CA . PRO A 1 280 ? -3.172 -7.944 -9.969 1.00 94.56 280 PRO A CA 1
ATOM 2184 C C . PRO A 1 280 ? -1.797 -8.472 -10.399 1.00 94.56 280 PRO A C 1
ATOM 2186 O O . PRO A 1 280 ? -1.664 -9.133 -11.432 1.00 94.56 280 PRO A O 1
ATOM 2189 N N . LEU A 1 281 ? -0.777 -8.176 -9.598 1.00 96.00 281 LEU A N 1
ATOM 2190 C CA . LEU A 1 281 ? 0.525 -8.821 -9.681 1.00 96.00 281 LEU A CA 1
ATOM 2191 C C . LEU A 1 281 ? 0.504 -10.061 -8.767 1.00 96.00 281 LEU A C 1
ATOM 2193 O O . LEU A 1 281 ? 0.031 -9.944 -7.630 1.00 96.00 281 LEU A O 1
ATOM 2197 N N . PRO A 1 282 ? 1.037 -11.210 -9.222 1.00 96.06 282 PRO A N 1
ATOM 2198 C CA . PRO A 1 282 ? 1.285 -12.358 -8.354 1.00 96.06 282 PRO A CA 1
ATOM 2199 C C . PRO A 1 282 ? 2.209 -12.019 -7.179 1.00 96.06 282 PRO A C 1
ATOM 2201 O O . PRO A 1 282 ? 2.687 -10.889 -7.025 1.00 96.06 282 PRO A O 1
ATOM 2204 N N . VAL A 1 283 ? 2.500 -13.022 -6.349 1.00 97.12 283 VAL A N 1
ATOM 2205 C CA . VAL A 1 283 ? 3.384 -12.836 -5.197 1.00 97.12 283 VAL A CA 1
ATOM 2206 C C . VAL A 1 283 ? 4.744 -12.294 -5.649 1.00 97.12 283 VAL A C 1
ATOM 2208 O O . VAL A 1 283 ? 5.378 -12.820 -6.561 1.00 97.12 283 VAL A O 1
ATOM 2211 N N . LEU A 1 284 ? 5.194 -11.231 -4.987 1.00 97.25 284 LEU A N 1
ATOM 2212 C CA . LEU A 1 284 ? 6.486 -10.598 -5.211 1.00 97.25 284 LEU A CA 1
ATOM 2213 C C . LEU A 1 284 ? 7.465 -11.044 -4.124 1.00 97.25 284 LEU A C 1
ATOM 2215 O O . LEU A 1 284 ? 7.241 -10.787 -2.942 1.00 97.25 284 LEU A O 1
ATOM 2219 N N . HIS A 1 285 ? 8.574 -11.666 -4.504 1.00 97.31 285 HIS A N 1
ATOM 2220 C CA . HIS A 1 285 ? 9.718 -11.871 -3.623 1.00 97.31 285 HIS A CA 1
ATOM 2221 C C . HIS A 1 285 ? 10.572 -10.622 -3.592 1.00 97.31 285 HIS A C 1
ATOM 2223 O O . HIS A 1 285 ? 10.918 -10.083 -4.637 1.00 97.31 285 HIS A O 1
ATOM 2229 N N . VAL A 1 286 ? 10.933 -10.175 -2.394 1.00 96.62 286 VAL A N 1
ATOM 2230 C CA . VAL A 1 286 ? 11.935 -9.129 -2.216 1.00 96.62 286 VAL A CA 1
ATOM 2231 C C . VAL A 1 286 ? 12.979 -9.600 -1.220 1.00 96.62 286 VAL A C 1
ATOM 2233 O O . VAL A 1 286 ? 12.666 -9.904 -0.062 1.00 96.62 286 VAL A O 1
ATOM 2236 N N . THR A 1 287 ? 14.231 -9.604 -1.659 1.00 95.38 287 THR A N 1
ATOM 2237 C CA . THR A 1 287 ? 15.395 -9.950 -0.840 1.00 95.38 287 THR A CA 1
ATOM 2238 C C . THR A 1 287 ? 16.493 -8.894 -0.962 1.00 95.38 287 THR A C 1
ATOM 2240 O O . THR A 1 287 ? 16.329 -7.900 -1.671 1.00 95.38 287 THR A O 1
ATOM 2243 N N . GLY A 1 288 ? 17.582 -9.056 -0.215 1.00 91.75 288 GLY A N 1
ATOM 2244 C CA . GLY A 1 288 ? 18.769 -8.219 -0.351 1.00 91.75 288 GLY A CA 1
ATOM 2245 C C . GLY A 1 288 ? 19.738 -8.817 -1.367 1.00 91.75 288 GLY A C 1
ATOM 2246 O O . GLY A 1 288 ? 19.958 -10.018 -1.369 1.00 91.75 288 GLY A O 1
ATOM 2247 N N . GLN A 1 289 ? 20.342 -7.983 -2.205 1.00 89.62 289 GLN A N 1
ATOM 2248 C CA . GLN A 1 289 ? 21.501 -8.368 -3.015 1.00 89.62 289 GLN A CA 1
ATOM 2249 C C . GLN A 1 289 ? 22.548 -7.263 -2.968 1.00 89.62 289 GLN A C 1
ATOM 2251 O O . GLN A 1 289 ? 22.189 -6.094 -2.828 1.00 89.62 289 GLN A O 1
ATOM 2256 N N . LEU A 1 290 ? 23.827 -7.603 -3.114 1.00 87.81 290 LEU A N 1
ATOM 2257 C CA . LEU A 1 290 ? 24.868 -6.589 -3.278 1.00 87.81 290 LEU A CA 1
ATOM 2258 C C . LEU A 1 290 ? 24.623 -5.786 -4.560 1.00 87.81 290 LEU A C 1
ATOM 2260 O O . LEU A 1 290 ? 24.225 -6.338 -5.590 1.00 87.81 290 LEU A O 1
ATOM 2264 N N . ALA A 1 291 ? 24.846 -4.476 -4.494 1.00 79.56 291 ALA A N 1
ATOM 2265 C CA . ALA A 1 291 ? 24.758 -3.615 -5.660 1.00 79.56 291 ALA A CA 1
ATOM 2266 C C . ALA A 1 291 ? 25.717 -4.133 -6.752 1.00 79.56 291 ALA A C 1
ATOM 2268 O O . ALA A 1 291 ? 26.896 -4.362 -6.469 1.00 79.56 291 ALA A O 1
ATOM 2269 N N . PRO A 1 292 ? 25.246 -4.342 -7.994 1.00 70.06 292 PRO A N 1
ATOM 2270 C CA . PRO A 1 292 ? 26.095 -4.878 -9.048 1.00 70.06 292 PRO A CA 1
ATOM 2271 C C . PRO A 1 292 ? 27.285 -3.949 -9.320 1.00 70.06 292 PRO A C 1
ATOM 2273 O O . PRO A 1 292 ? 27.119 -2.761 -9.608 1.00 70.06 292 PRO A O 1
ATOM 2276 N N . VAL A 1 293 ? 28.496 -4.507 -9.247 1.00 52.69 293 VAL A N 1
ATOM 2277 C CA . VAL A 1 293 ? 29.747 -3.812 -9.568 1.00 52.69 293 VAL A CA 1
ATOM 2278 C C . VAL A 1 293 ? 29.921 -3.836 -11.088 1.00 52.69 293 VAL A C 1
ATOM 2280 O O . VAL A 1 293 ? 30.428 -4.799 -11.652 1.00 52.69 293 VAL A O 1
ATOM 2283 N N . GLY A 1 294 ? 29.446 -2.787 -11.759 1.00 50.25 294 GLY A N 1
ATOM 2284 C CA . GLY A 1 294 ? 29.451 -2.686 -13.222 1.00 50.25 294 GLY A CA 1
ATOM 2285 C C . GLY A 1 294 ? 28.086 -3.028 -13.819 1.00 50.25 294 GLY A C 1
ATOM 2286 O O . GLY A 1 294 ? 27.562 -4.128 -13.662 1.00 50.25 294 GLY A O 1
ATOM 2287 N N . GLY A 1 295 ? 27.475 -2.043 -14.479 1.00 46.53 295 GLY A N 1
ATOM 2288 C CA . GLY A 1 295 ? 26.129 -2.156 -15.032 1.00 46.53 295 GLY A CA 1
ATOM 2289 C C . GLY A 1 295 ? 26.053 -3.190 -16.152 1.00 46.53 295 GLY A C 1
ATOM 2290 O O . GLY A 1 295 ? 26.534 -2.938 -17.251 1.00 46.53 295 GLY A O 1
ATOM 2291 N N . GLY A 1 296 ? 25.416 -4.328 -15.882 1.00 46.16 296 GLY A N 1
ATOM 2292 C CA . GLY A 1 296 ? 25.080 -5.313 -16.909 1.00 46.16 296 GLY A CA 1
ATOM 2293 C C . GLY A 1 296 ? 25.244 -6.752 -16.444 1.00 46.16 296 GLY A C 1
ATOM 2294 O O . GLY A 1 296 ? 26.090 -7.475 -16.959 1.00 46.16 296 GLY A O 1
ATOM 2295 N N . GLY A 1 297 ? 24.417 -7.194 -15.495 1.00 44.50 297 GLY A N 1
ATOM 2296 C CA . GLY A 1 297 ? 24.203 -8.629 -15.318 1.00 44.50 297 GLY A CA 1
ATOM 2297 C C . GLY A 1 297 ? 23.483 -9.165 -16.555 1.00 44.50 297 GLY A C 1
ATOM 2298 O O . GLY A 1 297 ? 22.471 -8.592 -16.951 1.00 44.50 297 GLY A O 1
ATOM 2299 N N . GLY A 1 298 ? 23.995 -10.235 -17.173 1.00 50.22 298 GLY A N 1
ATOM 2300 C CA . GLY A 1 298 ? 23.434 -10.901 -18.362 1.00 50.22 298 GLY A CA 1
ATOM 2301 C C . GLY A 1 298 ? 22.074 -11.585 -18.145 1.00 50.22 298 GLY A C 1
ATOM 2302 O O . GLY A 1 298 ? 21.834 -12.666 -18.675 1.00 50.22 298 GLY A O 1
ATOM 2303 N N . GLY A 1 299 ? 21.209 -10.992 -17.323 1.00 63.88 299 GLY A N 1
ATOM 2304 C CA . GLY A 1 299 ? 19.847 -11.431 -17.069 1.00 63.88 299 GLY A CA 1
ATOM 2305 C C . GLY A 1 299 ? 18.880 -11.013 -18.175 1.00 63.88 299 GLY A C 1
ATOM 2306 O O . GLY A 1 299 ? 19.202 -10.224 -19.065 1.00 63.88 299 GLY A O 1
ATOM 2307 N N . ALA A 1 300 ? 17.666 -11.559 -18.108 1.00 70.81 300 ALA A N 1
ATOM 2308 C CA . ALA A 1 300 ? 16.576 -11.159 -18.990 1.00 70.81 300 ALA A CA 1
ATOM 2309 C C . ALA A 1 300 ? 16.318 -9.642 -18.876 1.00 70.81 300 ALA A C 1
ATOM 2311 O O . ALA A 1 300 ? 16.476 -9.089 -17.786 1.00 70.81 300 ALA A O 1
ATOM 2312 N N . PRO A 1 301 ? 15.893 -8.965 -19.958 1.00 85.06 301 PRO A N 1
ATOM 2313 C CA . PRO A 1 301 ? 15.600 -7.542 -19.896 1.00 85.06 301 PRO A CA 1
ATOM 2314 C C . PRO A 1 301 ? 14.550 -7.255 -18.816 1.00 85.06 301 PRO A C 1
ATOM 2316 O O . PRO A 1 301 ? 13.498 -7.900 -18.753 1.00 85.06 301 PRO A O 1
ATOM 2319 N N . THR A 1 302 ? 14.835 -6.283 -17.953 1.00 91.25 302 THR A N 1
ATOM 2320 C CA . THR A 1 302 ? 13.915 -5.838 -16.906 1.00 91.25 302 THR A CA 1
ATOM 2321 C C . THR A 1 302 ? 13.523 -4.380 -17.109 1.00 91.25 302 THR A C 1
ATOM 2323 O O . THR A 1 302 ? 14.266 -3.554 -17.643 1.00 91.25 302 THR A O 1
ATOM 2326 N N . TYR A 1 303 ? 12.308 -4.059 -16.684 1.00 94.44 303 TYR A N 1
ATOM 2327 C CA . TYR A 1 303 ? 11.810 -2.708 -16.533 1.00 94.44 303 TYR A CA 1
ATOM 2328 C C . TYR A 1 303 ? 11.804 -2.357 -15.047 1.00 94.44 303 TYR A C 1
ATOM 2330 O O . TYR A 1 303 ? 11.180 -3.043 -14.237 1.00 94.44 303 TYR A O 1
ATOM 2338 N N . LYS A 1 304 ? 12.490 -1.268 -14.692 1.00 94.06 304 LYS A N 1
ATOM 2339 C CA . LYS A 1 304 ? 12.509 -0.730 -13.331 1.00 94.06 304 LYS A CA 1
ATOM 2340 C C . LYS A 1 304 ? 11.201 0.014 -13.054 1.00 94.06 304 LYS A C 1
ATOM 2342 O O . LYS A 1 304 ? 11.091 1.217 -13.278 1.00 94.06 304 LYS A O 1
ATOM 2347 N N . CYS A 1 305 ? 10.206 -0.727 -12.589 1.00 95.88 305 CYS A N 1
ATOM 2348 C CA . CYS A 1 305 ? 8.856 -0.253 -12.343 1.00 95.88 305 CYS A CA 1
ATOM 2349 C C . CYS A 1 305 ? 8.762 0.465 -10.985 1.00 95.88 305 CYS A C 1
ATOM 2351 O O . CYS A 1 305 ? 9.110 -0.123 -9.959 1.00 95.88 305 CYS A O 1
ATOM 2353 N N . PRO A 1 306 ? 8.299 1.723 -10.917 1.00 96.44 306 PRO A N 1
ATOM 2354 C CA . PRO A 1 306 ? 8.112 2.400 -9.638 1.00 96.44 306 PRO A CA 1
ATOM 2355 C C . PRO A 1 306 ? 6.892 1.840 -8.885 1.00 96.44 306 PRO A C 1
ATOM 2357 O O . PRO A 1 306 ? 5.812 1.718 -9.461 1.00 96.44 306 PRO A O 1
ATOM 2360 N N . CYS A 1 307 ? 7.042 1.538 -7.590 1.00 96.19 307 CYS A N 1
ATOM 2361 C CA . CYS A 1 307 ? 5.943 1.109 -6.720 1.00 96.19 307 CYS A CA 1
ATOM 2362 C C . CYS A 1 307 ? 5.466 2.253 -5.812 1.00 96.19 307 CYS A C 1
ATOM 2364 O O . CYS A 1 307 ? 6.268 2.846 -5.084 1.00 96.19 307 CYS A O 1
ATOM 2366 N N . TYR A 1 308 ? 4.159 2.523 -5.802 1.00 94.50 308 TYR A N 1
ATOM 2367 C CA . TYR A 1 308 ? 3.517 3.572 -5.006 1.00 94.50 308 TYR A CA 1
ATOM 2368 C C . TYR A 1 308 ? 2.444 3.022 -4.064 1.00 94.50 308 TYR A C 1
ATOM 2370 O O . TYR A 1 308 ? 1.825 1.993 -4.324 1.00 94.50 308 TYR A O 1
ATOM 2378 N N . LYS A 1 309 ? 2.171 3.751 -2.977 1.00 90.06 309 LYS A N 1
ATOM 2379 C CA . LYS A 1 309 ? 1.122 3.405 -2.007 1.00 90.06 309 LYS A CA 1
ATOM 2380 C C . LYS A 1 309 ? -0.280 3.415 -2.631 1.00 90.06 309 LYS A C 1
ATOM 2382 O O . LYS A 1 309 ? -1.077 2.517 -2.372 1.00 90.06 309 LYS A O 1
ATOM 2387 N N . ASN A 1 310 ? -0.569 4.418 -3.454 1.00 86.69 310 ASN A N 1
ATOM 2388 C CA . ASN A 1 310 ? -1.873 4.658 -4.071 1.00 86.69 310 ASN A CA 1
ATOM 2389 C C . ASN A 1 310 ? -1.693 5.315 -5.458 1.00 86.69 310 ASN A C 1
ATOM 2391 O O . ASN A 1 310 ? -0.565 5.691 -5.804 1.00 86.69 310 ASN A O 1
ATOM 2395 N N . PRO A 1 311 ? -2.772 5.503 -6.245 1.00 85.88 311 PRO A N 1
ATOM 2396 C CA . PRO A 1 311 ? -2.690 6.095 -7.583 1.00 85.88 311 PRO A CA 1
ATOM 2397 C C . PRO A 1 311 ? -2.159 7.543 -7.621 1.00 85.88 311 PRO A C 1
ATOM 2399 O O . PRO A 1 311 ? -1.811 8.048 -8.689 1.00 85.88 311 PRO A O 1
ATOM 2402 N N . LYS A 1 312 ? -2.056 8.248 -6.481 1.00 86.44 312 LYS A N 1
ATOM 2403 C CA . LYS A 1 312 ? -1.429 9.579 -6.409 1.00 86.44 312 LYS A CA 1
ATOM 2404 C C . LYS A 1 312 ? 0.095 9.417 -6.375 1.00 86.44 312 LYS A C 1
ATOM 2406 O O . LYS A 1 312 ? 0.708 9.362 -5.310 1.00 86.44 312 LYS A O 1
ATOM 2411 N N . ARG A 1 313 ? 0.714 9.380 -7.556 1.00 86.50 313 ARG A N 1
ATOM 2412 C CA . ARG A 1 313 ? 2.154 9.133 -7.787 1.00 86.50 313 ARG A CA 1
ATOM 2413 C C . ARG A 1 313 ? 3.069 10.306 -7.389 1.00 86.50 313 ARG A C 1
ATOM 2415 O O . ARG A 1 313 ? 3.790 10.859 -8.214 1.00 86.50 313 ARG A O 1
ATOM 2422 N N . THR A 1 314 ? 3.031 10.717 -6.126 1.00 86.88 314 THR A N 1
ATOM 2423 C CA . THR A 1 314 ? 3.924 11.741 -5.560 1.00 86.88 314 THR A CA 1
ATOM 2424 C C . THR A 1 314 ? 5.120 11.093 -4.861 1.00 86.88 314 THR A C 1
ATOM 2426 O O . THR A 1 314 ? 5.076 9.916 -4.500 1.00 86.88 314 THR A O 1
ATOM 2429 N N . GLY A 1 315 ? 6.186 11.863 -4.610 1.00 84.88 315 GLY A N 1
ATOM 2430 C CA . GLY A 1 315 ? 7.359 11.369 -3.874 1.00 84.88 315 GLY A CA 1
ATOM 2431 C C . GLY A 1 315 ? 7.029 10.840 -2.471 1.00 84.88 315 GLY A C 1
ATOM 2432 O O . GLY A 1 315 ? 7.651 9.888 -2.017 1.00 84.88 315 GLY A O 1
ATOM 2433 N N . LEU A 1 316 ? 5.989 11.379 -1.822 1.00 84.75 316 LEU A N 1
ATOM 2434 C CA . LEU A 1 316 ? 5.512 10.929 -0.506 1.00 84.75 316 LEU A CA 1
ATOM 2435 C C . LEU A 1 316 ? 4.882 9.525 -0.535 1.00 84.75 316 LEU A C 1
ATOM 2437 O O . LEU A 1 316 ? 4.857 8.828 0.481 1.00 84.75 316 LEU A O 1
ATOM 2441 N N . ASN A 1 317 ? 4.362 9.119 -1.695 1.00 88.56 317 ASN A N 1
ATOM 2442 C CA . ASN A 1 317 ? 3.710 7.828 -1.890 1.00 88.56 317 ASN A CA 1
ATOM 2443 C C . ASN A 1 317 ? 4.621 6.802 -2.561 1.00 88.56 317 ASN A C 1
ATOM 2445 O O . ASN A 1 317 ? 4.224 5.646 -2.673 1.00 88.56 317 ASN A O 1
ATOM 2449 N N . PHE A 1 318 ? 5.818 7.190 -3.002 1.00 93.81 318 PHE A N 1
ATOM 2450 C CA . PHE A 1 318 ? 6.797 6.263 -3.554 1.00 93.81 318 PHE A CA 1
ATOM 2451 C C . PHE A 1 318 ? 7.321 5.323 -2.462 1.00 93.81 318 PHE A C 1
ATOM 2453 O O . PHE A 1 318 ? 7.636 5.763 -1.358 1.00 93.81 318 PHE A O 1
ATOM 2460 N N . ILE A 1 319 ? 7.412 4.027 -2.764 1.00 93.88 319 ILE A N 1
ATOM 2461 C CA . ILE A 1 319 ? 7.925 3.014 -1.837 1.00 93.88 319 ILE A CA 1
ATOM 2462 C C . ILE A 1 319 ? 9.334 2.608 -2.266 1.00 93.88 319 ILE A C 1
ATOM 2464 O O . ILE A 1 319 ? 10.295 2.920 -1.566 1.00 93.88 319 ILE A O 1
ATOM 2468 N N . PHE A 1 320 ? 9.452 1.927 -3.407 1.00 94.62 320 PHE A N 1
ATOM 2469 C CA . PHE A 1 320 ? 10.712 1.434 -3.963 1.00 94.62 320 PHE A CA 1
ATOM 2470 C C . PHE A 1 320 ? 10.532 1.053 -5.445 1.00 94.62 320 PHE A C 1
ATOM 2472 O O . PHE A 1 320 ? 9.395 0.895 -5.899 1.00 94.62 320 PHE A O 1
ATOM 2479 N N . PRO A 1 321 ? 11.617 0.925 -6.226 1.00 94.19 321 PRO A N 1
ATOM 2480 C CA . PRO A 1 321 ? 11.541 0.362 -7.567 1.00 94.19 321 PRO A CA 1
ATOM 2481 C C . PRO A 1 321 ? 11.527 -1.173 -7.521 1.00 94.19 321 PRO A C 1
ATOM 2483 O O . PRO A 1 321 ? 12.265 -1.773 -6.744 1.00 94.19 321 PRO A O 1
ATOM 2486 N N . VAL A 1 322 ? 10.731 -1.787 -8.391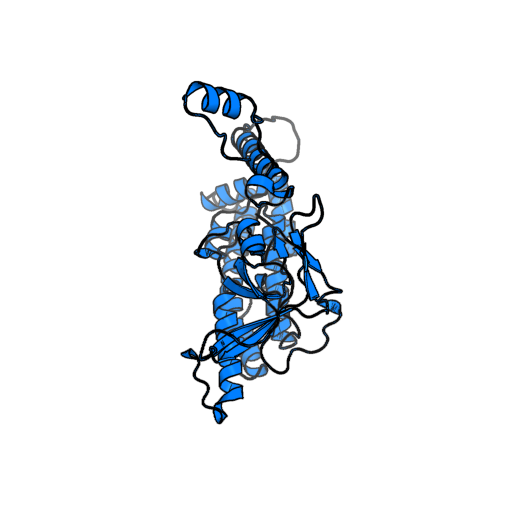 1.00 94.88 322 VAL A N 1
ATOM 2487 C CA . VAL A 1 322 ? 10.626 -3.238 -8.585 1.00 94.88 322 VAL A CA 1
ATOM 2488 C C . VAL A 1 322 ? 11.114 -3.575 -9.986 1.00 94.88 322 VAL A C 1
ATOM 2490 O O . VAL A 1 322 ? 10.695 -2.953 -10.963 1.00 94.88 322 VAL A O 1
ATOM 2493 N N . GLU A 1 323 ? 11.999 -4.552 -10.097 1.00 93.06 323 GLU A N 1
ATOM 2494 C CA . GLU A 1 323 ? 12.467 -5.052 -11.385 1.00 93.06 323 GLU A CA 1
ATOM 2495 C C . GLU A 1 323 ? 11.456 -6.048 -11.949 1.00 93.06 323 GLU A C 1
ATOM 2497 O O . GLU A 1 323 ? 11.204 -7.103 -11.373 1.00 93.06 323 GLU A O 1
ATOM 2502 N N . LEU A 1 324 ? 10.842 -5.687 -13.074 1.00 94.94 324 LEU A N 1
ATOM 2503 C CA . LEU A 1 324 ? 9.832 -6.495 -13.744 1.00 94.94 324 LEU A CA 1
ATOM 2504 C C . LEU A 1 324 ? 10.375 -7.010 -15.070 1.00 94.94 324 LEU A C 1
ATOM 2506 O O . LEU A 1 324 ? 10.773 -6.225 -15.929 1.00 94.94 324 LEU A O 1
ATOM 2510 N N . ARG A 1 325 ? 10.366 -8.328 -15.264 1.00 94.25 325 ARG A N 1
ATOM 2511 C CA . ARG A 1 325 ? 10.801 -8.947 -16.520 1.00 94.25 325 ARG A CA 1
ATOM 2512 C C . ARG A 1 325 ? 9.966 -8.457 -17.707 1.00 94.25 325 ARG A C 1
ATOM 2514 O O . ARG A 1 325 ? 8.744 -8.368 -17.626 1.00 94.25 325 ARG A O 1
ATOM 2521 N N . THR A 1 326 ? 10.624 -8.185 -18.828 1.00 94.50 326 THR A N 1
ATOM 2522 C CA . THR A 1 326 ? 10.006 -7.752 -20.086 1.00 94.50 326 THR A CA 1
ATOM 2523 C C . THR A 1 326 ? 10.792 -8.291 -21.280 1.00 94.50 326 THR A C 1
ATOM 2525 O O . THR A 1 326 ? 11.987 -8.530 -21.181 1.00 94.50 326 THR A O 1
ATOM 2528 N N . GLU A 1 327 ? 10.132 -8.470 -22.421 1.00 93.38 327 GLU A N 1
ATOM 2529 C CA . GLU A 1 327 ? 10.795 -8.691 -23.721 1.00 93.38 327 GLU A CA 1
ATOM 2530 C C . GLU A 1 327 ? 10.787 -7.430 -24.597 1.00 93.38 327 GLU A C 1
ATOM 2532 O O . GLU A 1 327 ? 11.553 -7.313 -25.547 1.00 93.38 327 GLU A O 1
ATOM 2537 N N . GLU A 1 328 ? 9.937 -6.468 -24.251 1.00 92.38 328 GLU A N 1
ATOM 2538 C CA . GLU A 1 328 ? 9.829 -5.169 -24.903 1.00 92.38 328 GLU A CA 1
ATOM 2539 C C . GLU A 1 328 ? 10.851 -4.185 -24.330 1.00 92.38 328 GLU A C 1
ATOM 2541 O O . GLU A 1 328 ? 11.245 -4.286 -23.160 1.00 92.38 328 GLU A O 1
ATOM 2546 N N . ALA A 1 329 ? 11.221 -3.182 -25.129 1.00 92.06 329 ALA A N 1
ATOM 2547 C CA . ALA A 1 329 ? 12.122 -2.122 -24.695 1.00 92.06 329 ALA A CA 1
ATOM 2548 C C . ALA A 1 329 ? 11.548 -1.358 -23.479 1.00 92.06 329 ALA A C 1
ATOM 2550 O O . ALA A 1 329 ? 10.380 -0.954 -23.512 1.00 92.06 329 ALA A O 1
ATOM 2551 N N . PRO A 1 330 ? 12.354 -1.062 -22.436 1.00 91.88 330 PRO A N 1
ATOM 2552 C CA . PRO A 1 330 ? 11.894 -0.326 -21.254 1.00 91.88 330 PRO A CA 1
ATOM 2553 C C . PRO A 1 330 ? 11.212 1.016 -21.563 1.00 91.88 330 PRO A C 1
ATOM 2555 O O . PRO A 1 330 ? 10.293 1.419 -20.852 1.00 91.88 330 PRO A O 1
ATOM 2558 N N . SER A 1 331 ? 11.609 1.686 -22.650 1.00 91.88 331 SER A N 1
ATOM 2559 C CA . SER A 1 331 ? 11.003 2.939 -23.120 1.00 91.88 331 SER A CA 1
ATOM 2560 C C . SER A 1 331 ? 9.500 2.821 -23.394 1.00 91.88 331 SER A C 1
ATOM 2562 O O . SER A 1 331 ? 8.766 3.765 -23.105 1.00 91.88 331 SER A O 1
ATOM 2564 N N . LYS A 1 332 ? 9.016 1.662 -23.867 1.00 92.88 332 LYS A N 1
ATOM 2565 C CA . LYS A 1 332 ? 7.581 1.392 -24.062 1.00 92.88 332 LYS A CA 1
ATOM 2566 C C . LYS A 1 332 ? 6.816 1.544 -22.748 1.00 92.88 332 LYS A C 1
ATOM 2568 O O . LYS A 1 332 ? 5.790 2.217 -22.699 1.00 92.88 332 LYS A O 1
ATOM 2573 N N . TRP A 1 333 ? 7.319 0.934 -21.678 1.00 94.69 333 TRP A N 1
ATOM 2574 C CA . TRP A 1 333 ? 6.664 0.928 -20.368 1.00 94.69 333 TRP A CA 1
ATOM 2575 C C . TRP A 1 333 ? 6.761 2.276 -19.660 1.00 94.69 333 TRP A C 1
ATOM 2577 O O . TRP A 1 333 ? 5.810 2.686 -18.995 1.00 94.69 333 TRP A O 1
ATOM 2587 N N . ILE A 1 334 ? 7.867 2.997 -19.870 1.00 92.94 334 ILE A N 1
ATOM 2588 C CA . ILE A 1 334 ? 8.016 4.386 -19.420 1.00 92.94 334 ILE A CA 1
ATOM 2589 C C . ILE A 1 334 ? 6.944 5.266 -20.069 1.00 92.94 334 ILE A C 1
ATOM 2591 O O . ILE A 1 334 ? 6.231 5.968 -19.357 1.00 92.94 334 ILE A O 1
ATOM 2595 N N . LEU A 1 335 ? 6.783 5.196 -21.396 1.00 90.75 335 LEU A N 1
ATOM 2596 C CA . LEU A 1 335 ? 5.776 5.980 -22.120 1.00 90.75 335 LEU A CA 1
ATOM 2597 C C . LEU A 1 335 ? 4.343 5.604 -21.730 1.00 90.75 335 LEU A C 1
ATOM 2599 O O . LEU A 1 335 ? 3.492 6.480 -21.609 1.00 90.75 335 LEU A O 1
ATOM 2603 N N . ARG A 1 336 ? 4.084 4.321 -21.450 1.00 89.31 336 ARG A N 1
ATOM 2604 C CA . ARG A 1 336 ? 2.789 3.859 -20.925 1.00 89.31 336 ARG A CA 1
ATOM 2605 C C . ARG A 1 336 ? 2.526 4.285 -19.483 1.00 89.31 336 ARG A C 1
ATOM 2607 O O . ARG A 1 336 ? 1.414 4.088 -18.997 1.00 89.31 336 ARG A O 1
ATOM 2614 N N . GLY A 1 337 ? 3.526 4.844 -18.804 1.00 90.56 337 GLY A N 1
ATOM 2615 C CA . GLY A 1 337 ? 3.438 5.218 -17.402 1.00 90.56 337 GLY A CA 1
ATOM 2616 C C . GLY A 1 337 ? 3.150 4.014 -16.512 1.00 90.56 337 GLY A C 1
ATOM 2617 O O . GLY A 1 337 ? 2.333 4.135 -15.597 1.00 90.56 337 GLY A O 1
ATOM 2618 N N . VAL A 1 338 ? 3.767 2.862 -16.788 1.00 94.19 338 VAL A N 1
ATOM 2619 C CA . VAL A 1 338 ? 3.559 1.654 -15.982 1.00 94.19 338 VAL A CA 1
ATOM 2620 C C . VAL A 1 338 ? 4.056 1.884 -14.562 1.00 94.19 338 VAL A C 1
ATOM 2622 O O . VAL A 1 338 ? 5.156 2.391 -14.346 1.00 94.19 338 VAL A O 1
ATOM 2625 N N . CYS A 1 339 ? 3.247 1.503 -13.582 1.00 95.06 339 CYS A N 1
ATOM 2626 C CA . CYS A 1 339 ? 3.664 1.492 -12.189 1.00 95.06 339 CYS A CA 1
ATOM 2627 C C . CYS A 1 339 ? 3.033 0.321 -11.438 1.00 95.06 339 CYS A C 1
ATOM 2629 O O . CYS A 1 339 ? 2.060 -0.287 -11.892 1.00 95.06 339 CYS A O 1
ATOM 2631 N N . LEU A 1 340 ? 3.596 0.034 -10.267 1.00 96.31 340 LEU A N 1
ATOM 2632 C CA . LEU A 1 340 ? 2.965 -0.803 -9.264 1.00 96.31 340 LEU A CA 1
ATOM 2633 C C . LEU A 1 340 ? 2.270 0.068 -8.230 1.00 96.31 340 LEU A C 1
ATOM 2635 O O . LEU A 1 340 ? 2.796 1.089 -7.784 1.00 96.31 340 LEU A O 1
ATOM 2639 N N . LEU A 1 341 ? 1.098 -0.375 -7.817 1.00 94.44 341 LEU A N 1
ATOM 2640 C CA . LEU A 1 341 ? 0.288 0.240 -6.791 1.00 94.44 341 LEU A CA 1
ATOM 2641 C C . LEU A 1 341 ? 0.014 -0.782 -5.707 1.00 94.44 341 LEU A C 1
ATOM 2643 O O . LEU A 1 341 ? -0.318 -1.932 -5.987 1.00 94.44 341 LEU A O 1
ATOM 2647 N N . THR A 1 342 ? 0.121 -0.356 -4.458 1.00 90.62 342 THR A N 1
ATOM 2648 C CA . THR A 1 342 ? -0.285 -1.210 -3.346 1.00 90.62 342 THR A CA 1
ATOM 2649 C C . THR A 1 342 ? -1.814 -1.167 -3.175 1.00 90.62 342 THR A C 1
ATOM 2651 O O . THR A 1 342 ? -2.435 -2.188 -2.908 1.00 90.62 342 THR A O 1
ATOM 2654 N N . SER A 1 343 ? -2.458 -0.023 -3.423 1.00 87.19 343 SER A N 1
ATOM 2655 C CA . SER A 1 343 ? -3.921 0.104 -3.450 1.00 87.19 343 SER A CA 1
ATOM 2656 C C . SER A 1 343 ? -4.402 0.731 -4.757 1.00 87.19 343 SER A C 1
ATOM 2658 O O . SER A 1 343 ? -3.743 1.621 -5.296 1.00 87.19 343 SER A O 1
ATOM 2660 N N . THR A 1 344 ? -5.560 0.279 -5.242 1.00 83.81 344 THR A N 1
ATOM 2661 C CA . THR A 1 344 ? -6.282 0.863 -6.384 1.00 83.81 344 THR A CA 1
ATOM 2662 C C . THR A 1 344 ? -7.253 1.967 -5.968 1.00 83.81 344 THR A C 1
ATOM 2664 O O . THR A 1 344 ? -7.787 2.666 -6.825 1.00 83.81 344 THR A O 1
ATOM 2667 N N . ASP A 1 345 ? -7.494 2.121 -4.667 1.00 77.00 345 ASP A N 1
ATOM 2668 C CA . ASP A 1 345 ? -8.401 3.129 -4.130 1.00 77.00 345 ASP A CA 1
ATOM 2669 C C . ASP A 1 345 ? -7.741 4.518 -4.200 1.00 77.00 345 ASP A C 1
ATOM 2671 O O . ASP A 1 345 ? -6.585 4.689 -3.794 1.00 77.00 345 ASP A O 1
ATOM 2675 N N . SER A 1 346 ? -8.463 5.514 -4.725 1.00 58.06 346 SER A N 1
ATOM 2676 C CA . SER A 1 346 ? -7.966 6.883 -4.961 1.00 58.06 346 SER A CA 1
ATOM 2677 C C . SER A 1 346 ? -8.691 7.950 -4.158 1.00 58.06 346 SER A C 1
ATOM 2679 O O . SER A 1 346 ? -9.942 7.868 -4.139 1.00 58.06 346 SER A O 1
#

Foldseek 3Di:
DDDDDDPDPVSVVVVVVPDDPDDQLVVLLADNCVVVVVVVVVVVVVVVVVVVPPPPPDDPDPDQDLLNVLLVVLVVLLVLQDDADDLVLLQVLLVVLVHPQLLSVQLSVQSVLLNQLSVQSNVLSVVLNCVSVVNDPCDPQSVQCSVQVSVQHDRPSNCVSLVDDFPGPVRVSVLSSVLCVQSVCCSPVNDDQADLLLSGSASQSNLLSLLVNQCVVCVVVVDDSVQKDKAKAADLDAPVRRDHHDPGGHKYFQKKKAQWEQDSVVQAIGGDDPPCGIYGGGIMGIGIDGDDPDPDDPDADWAFAWEFAEPPPDPVGTRGTYTTGYPDDNVSCVSNNIHMYSDHGD

pLDDT: mean 90.01, std 9.3, range [44.5, 97.88]

Organism: NCBI:txid156173

InterPro domains:
  IPR026983 Dynein heavy chain [PTHR46961] (1-344)
  IPR041228 Dynein heavy chain, C-terminal domain [PF18199] (41-342)
  IPR043160 Dynein heavy chain, C-terminal domain, barrel region [G3DSA:3.10.490.20] (203-345)